Protein 8BF8 (pdb70)

Structure (mmCIF, N/CA/C/O backbone):
data_8BF8
#
_entry.id   8BF8
#
_cell.length_a   1.00
_cell.length_b   1.00
_cell.length_c   1.00
_cell.angle_alpha   90.00
_cell.angle_beta   90.00
_cell.angle_gamma   90.00
#
_symmetry.space_group_name_H-M   'P 1'
#
loop_
_entity.id
_entity.type
_entity.pdbx_description
1 polymer 'RNA-guided DNA endonuclease TnpB'
2 polymer 'Deinococcus radiodurans R1 chromosome 1'
#
loop_
_atom_site.group_PDB
_atom_site.id
_atom_site.type_symbol
_atom_site.label_atom_id
_atom_site.label_alt_id
_atom_site.label_comp_id
_atom_site.label_asym_id
_atom_site.label_entity_id
_atom_site.label_seq_id
_atom_site.pdbx_PDB_ins_code
_atom_site.Cartn_x
_atom_site.Cartn_y
_atom_site.Cartn_z
_atom_site.occupancy
_atom_site.B_iso_or_equiv
_atom_site.auth_seq_id
_atom_site.auth_comp_id
_atom_site.auth_asym_id
_atom_site.auth_atom_id
_atom_site.pdbx_PDB_model_num
ATOM 1 N N . MET A 1 1 ? 125.89600 140.69500 93.42700 1.000 84.04666 1 MET A N 1
ATOM 2 C CA . MET A 1 1 ? 126.23900 140.65400 94.84400 1.000 87.62321 1 MET A CA 1
ATOM 3 C C . MET A 1 1 ? 124.99600 140.45600 95.70200 1.000 88.17667 1 MET A C 1
ATOM 4 O O . MET A 1 1 ? 125.03600 139.75900 96.71300 1.000 87.68757 1 MET A O 1
ATOM 6 N N . ILE A 1 2 ? 123.89200 141.07200 95.29000 1.000 87.55148 2 ILE A N 1
ATOM 7 C CA . ILE A 1 2 ? 122.62800 140.95800 96.01200 1.000 86.25829 2 ILE A CA 1
ATOM 8 C C . ILE A 1 2 ? 122.00400 139.61200 95.66200 1.000 85.93973 2 ILE A C 1
ATOM 9 O O . ILE A 1 2 ? 121.60800 139.37900 94.51800 1.000 87.03317 2 ILE A O 1
ATOM 11 N N . ARG A 1 3 ? 121.91200 138.72400 96.64800 1.000 77.40863 3 ARG A N 1
ATOM 12 C CA . ARG A 1 3 ? 121.39400 137.38100 96.45000 1.000 78.26178 3 ARG A CA 1
ATOM 13 C C . ARG A 1 3 ? 120.15600 137.16800 97.31000 1.000 74.85214 3 ARG A C 1
ATOM 14 O O . ARG A 1 3 ? 120.05100 137.69900 98.41900 1.000 76.49589 3 ARG A O 1
ATOM 22 N N . ASN A 1 4 ? 119.21800 136.38400 96.78600 1.000 74.36200 4 ASN A N 1
ATOM 23 C CA . ASN A 1 4 ? 118.00600 136.02400 97.51200 1.000 76.75404 4 ASN A CA 1
ATOM 24 C C . ASN A 1 4 ? 118.29200 134.76400 98.31900 1.000 75.07939 4 ASN A C 1
ATOM 25 O O . ASN A 1 4 ? 118.50200 133.68900 97.74900 1.000 77.49000 4 ASN A O 1
ATOM 30 N N . LYS A 1 5 ? 118.30400 134.89400 99.64100 1.000 43.67972 5 LYS A N 1
ATOM 31 C CA . LYS A 1 5 ? 118.60700 133.78900 100.53400 1.000 39.90076 5 LYS A CA 1
ATOM 32 C C . LYS A 1 5 ? 117.43800 133.57000 101.48000 1.000 38.01392 5 LYS A C 1
ATOM 33 O O . LYS A 1 5 ? 116.67800 134.49500 101.77200 1.000 58.00592 5 LYS A O 1
ATOM 35 N N . ALA A 1 6 ? 117.29800 132.34100 101.96100 1.000 20.80899 6 ALA A N 1
ATOM 36 C CA . ALA A 1 6 ? 116.15900 131.94800 102.78500 1.000 34.95954 6 ALA A CA 1
ATOM 37 C C . ALA A 1 6 ? 116.67000 131.52400 104.15600 1.000 23.81742 6 ALA A C 1
ATOM 38 O O . ALA A 1 6 ? 117.00800 130.36000 104.37400 1.000 39.03150 6 ALA A O 1
ATOM 40 N N . PHE A 1 7 ? 116.70600 132.47200 105.08900 1.000 32.45748 7 PHE A N 1
ATOM 41 C CA . PHE A 1 7 ? 117.20800 132.21500 106.43600 1.000 46.41897 7 PHE A CA 1
ATOM 42 C C . PHE A 1 7 ? 116.16100 131.41500 107.20000 1.000 37.65173 7 PHE A C 1
ATOM 43 O O . PHE A 1 7 ? 115.37500 131.94200 107.98900 1.000 44.13474 7 PHE A O 1
ATOM 51 N N . VAL A 1 8 ? 116.15700 130.10700 106.95700 1.000 26.64707 8 VAL A N 1
ATOM 52 C CA . VAL A 1 8 ? 115.22700 129.21300 107.63300 1.000 30.75767 8 VAL A CA 1
ATOM 53 C C . VAL A 1 8 ? 115.52600 129.23200 109.12100 1.000 34.09695 8 VAL A C 1
ATOM 54 O O . VAL A 1 8 ? 116.58100 128.76500 109.56200 1.000 57.96139 8 VAL A O 1
ATOM 58 N N . VAL A 1 9 ? 114.60400 129.77800 109.90300 1.000 34.77623 9 VAL A N 1
ATOM 59 C CA . VAL A 1 9 ? 114.72600 129.84200 111.35200 1.000 43.99012 9 VAL A CA 1
ATOM 60 C C . VAL A 1 9 ? 113.62400 128.98600 111.95100 1.000 42.54516 9 VAL A C 1
ATOM 61 O O . VAL A 1 9 ? 112.46500 129.07100 111.53100 1.000 48.29052 9 VAL A O 1
ATOM 65 N N . ARG A 1 10 ? 113.98600 128.13900 112.90500 1.000 48.56785 10 ARG A N 1
ATOM 66 C CA . ARG A 1 10 ? 112.99200 127.32500 113.58300 1.000 49.48836 10 ARG A CA 1
ATOM 67 C C . ARG A 1 10 ? 112.08000 128.22500 114.40400 1.000 46.24358 10 ARG A C 1
ATOM 68 O O . ARG A 1 10 ? 112.54800 128.95500 115.28200 1.000 53.83525 10 ARG A O 1
ATOM 76 N N . LEU A 1 11 ? 110.78400 128.18200 114.11700 1.000 32.55983 11 LEU A N 1
ATOM 77 C CA . LEU A 1 11 ? 109.82100 128.97100 114.86800 1.000 28.46114 11 LEU A CA 1
ATOM 78 C C . LEU A 1 11 ? 109.39300 128.23700 116.12800 1.000 44.88178 11 LEU A C 1
ATOM 79 O O . LEU A 1 11 ? 109.26400 127.01000 116.14000 1.000 52.98225 11 LEU A O 1
ATOM 84 N N . TYR A 1 12 ? 109.15900 129.00000 117.19000 1.000 49.10602 12 TYR A N 1
ATOM 85 C CA . TYR A 1 12 ? 108.61700 128.47500 118.44100 1.000 47.84844 12 TYR A CA 1
ATOM 86 C C . TYR A 1 12 ? 107.40600 129.30800 118.83500 1.000 56.35906 12 TYR A C 1
ATOM 87 O O . TYR A 1 12 ? 107.46200 130.11100 119.77400 1.000 61.95258 12 TYR A O 1
ATOM 9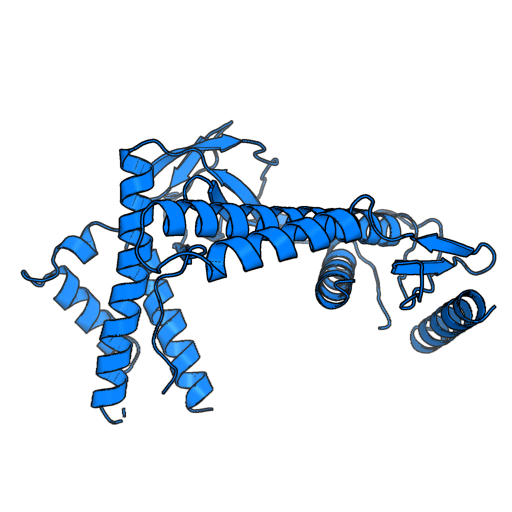6 N N . PRO A 1 13 ? 106.29100 129.14600 118.12800 1.000 61.77192 13 PRO A N 1
ATOM 97 C CA . PRO A 1 13 ? 105.08800 129.90700 118.46200 1.000 63.13529 13 PRO A CA 1
ATOM 98 C C . PRO A 1 13 ? 104.36600 129.32400 119.66400 1.000 65.58233 13 PRO A C 1
ATOM 99 O O . PRO A 1 13 ? 104.50800 128.14700 120.00000 1.000 66.02372 13 PRO A O 1
ATOM 103 N N . ASN A 1 14 ? 103.57700 130.17400 120.31400 1.000 63.89264 14 ASN A N 1
ATOM 104 C CA . ASN A 1 14 ? 102.74800 129.73100 121.42200 1.000 67.54629 14 ASN A CA 1
ATOM 105 C C . ASN A 1 14 ? 101.48000 129.06600 120.88800 1.000 68.72171 14 ASN A C 1
ATOM 106 O O . ASN A 1 14 ? 101.33900 128.80700 119.69100 1.000 60.99777 14 ASN A O 1
ATOM 111 N N . ALA A 1 15 ? 100.54200 128.78100 121.79300 1.000 76.35034 15 ALA A N 1
ATOM 112 C CA . ALA A 1 15 ? 99.33400 128.06000 121.40400 1.000 75.89378 15 ALA A CA 1
ATOM 113 C C . ALA A 1 15 ? 98.51500 128.84300 120.38600 1.000 78.15385 15 ALA A C 1
ATOM 114 O O . ALA A 1 15 ? 98.06200 128.28500 119.38000 1.000 78.30014 15 ALA A O 1
ATOM 116 N N . ALA A 1 16 ? 98.32000 130.14100 120.62400 1.000 73.71408 16 ALA A N 1
ATOM 117 C CA . ALA A 1 16 ? 97.56000 130.95800 119.68500 1.000 73.97439 16 ALA A CA 1
ATOM 118 C C . ALA A 1 16 ? 98.31300 131.15500 118.37600 1.000 76.04997 16 ALA A C 1
ATOM 119 O O . ALA A 1 16 ? 97.72000 131.06200 117.29400 1.000 74.60809 16 ALA A O 1
ATOM 121 N N . GLN A 1 17 ? 99.61600 131.42300 118.45300 1.000 69.68653 17 GLN A N 1
ATOM 122 C CA . GLN A 1 17 ? 100.41500 131.67900 117.26300 1.000 60.84730 17 GLN A CA 1
ATOM 123 C C . GLN A 1 17 ? 100.65000 130.43600 116.42100 1.000 62.71838 17 GLN A C 1
ATOM 124 O O . GLN A 1 17 ? 101.07300 130.57100 115.27000 1.000 69.95433 17 GLN A O 1
ATOM 130 N N . THR A 1 18 ? 100.41300 129.23800 116.95700 1.000 62.71256 18 THR A N 1
ATOM 131 C CA . THR A 1 18 ? 100.45200 128.03100 116.14200 1.000 67.34538 18 THR A CA 1
ATOM 132 C C . THR A 1 18 ? 99.06900 127.57700 115.70400 1.000 66.50821 18 THR A C 1
ATOM 133 O O . THR A 1 18 ? 98.93900 126.99000 114.62300 1.000 67.79577 18 THR A O 1
ATOM 137 N N . GLU A 1 19 ? 98.03300 127.86300 116.49600 1.000 67.71876 19 GLU A N 1
ATOM 138 C CA . GLU A 1 19 ? 96.67100 127.69500 116.01000 1.000 66.06949 19 GLU A CA 1
ATOM 139 C C . GLU A 1 19 ? 96.44000 128.54800 114.77500 1.000 65.28265 19 GLU A C 1
ATOM 140 O O . GLU A 1 19 ? 95.80400 128.10500 113.81500 1.000 70.81726 19 GLU A O 1
ATOM 146 N N . LEU A 1 20 ? 96.96400 129.77400 114.77600 1.000 58.26271 20 LEU A N 1
ATOM 147 C CA . LEU A 1 20 ? 96.80300 130.63700 113.61400 1.000 62.40260 20 LEU A CA 1
ATOM 148 C C . LEU A 1 20 ? 97.59100 130.12900 112.41400 1.000 59.47685 20 LEU A C 1
ATOM 149 O O . LEU A 1 20 ? 97.13000 130.26000 111.27800 1.000 67.03602 20 LEU A O 1
ATOM 154 N N . ILE A 1 21 ? 98.77100 129.54800 112.63500 1.000 51.43328 21 ILE A N 1
ATOM 155 C CA . ILE A 1 21 ? 99.52300 128.96100 111.52800 1.000 53.76235 21 ILE A CA 1
ATOM 156 C C . ILE A 1 21 ? 98.76400 127.78100 110.93400 1.000 58.70585 21 ILE A C 1
ATOM 157 O O . ILE A 1 21 ? 98.70200 127.61700 109.71000 1.000 65.19321 21 ILE A O 1
ATOM 162 N N . ASN A 1 22 ? 98.18400 126.93500 111.78800 1.000 61.47151 22 ASN A N 1
ATOM 163 C CA . ASN A 1 22 ? 97.36700 125.83500 111.28600 1.000 58.61927 22 ASN A CA 1
ATOM 164 C C . ASN A 1 22 ? 96.16100 126.35300 110.51300 1.000 61.83151 22 ASN A C 1
ATOM 165 O O . ASN A 1 22 ? 95.83700 125.83900 109.43500 1.000 69.54859 22 ASN A O 1
ATOM 170 N N . ARG A 1 23 ? 95.48600 127.37500 111.04500 1.000 62.30432 23 ARG A N 1
ATOM 171 C CA . ARG A 1 23 ? 94.29700 127.90500 110.39400 1.000 60.74880 23 ARG A CA 1
ATOM 172 C C . ARG A 1 23 ? 94.62600 128.66400 109.12100 1.000 59.18786 23 ARG A C 1
ATOM 173 O O . ARG A 1 23 ? 93.74400 128.83700 108.27700 1.000 72.24313 23 ARG A O 1
ATOM 181 N N . THR A 1 24 ? 95.86200 129.12700 108.96800 1.000 50.50767 24 THR A N 1
ATOM 182 C CA . THR A 1 24 ? 96.29200 129.75000 107.72500 1.000 49.06126 24 THR A CA 1
ATOM 183 C C . THR A 1 24 ? 96.73300 128.73800 106.68400 1.000 50.50671 24 THR A C 1
ATOM 184 O O . THR A 1 24 ? 96.46000 128.93200 105.50000 1.000 60.86838 24 THR A O 1
ATOM 188 N N . LEU A 1 25 ? 97.39700 127.65600 107.09400 1.000 56.57209 25 LEU A N 1
ATOM 189 C CA . LEU A 1 25 ? 97.69700 126.58100 106.15300 1.000 55.18834 25 LEU A CA 1
ATOM 190 C C . LEU A 1 25 ? 96.41500 125.94300 105.63300 1.000 57.42656 25 LEU A C 1
ATOM 191 O O . LEU A 1 25 ? 96.25200 125.74300 104.42000 1.000 62.86440 25 LEU A O 1
ATOM 196 N N . GLY A 1 26 ? 95.48200 125.63900 106.53600 1.000 66.84275 26 GLY A N 1
ATOM 197 C CA . GLY A 1 26 ? 94.19700 125.11800 106.10900 1.000 64.28051 26 GLY A CA 1
ATOM 198 C C . GLY A 1 26 ? 93.44400 126.08400 105.21600 1.000 60.45215 26 GLY A C 1
ATOM 199 O O . GLY A 1 26 ? 92.78900 125.66900 104.26200 1.000 68.12904 26 GLY A O 1
ATOM 200 N N . SER A 1 27 ? 93.53300 127.38500 105.50600 1.000 60.82647 27 SER A N 1
ATOM 201 C CA . SER A 1 27 ? 92.84000 128.37200 104.68500 1.000 61.74383 27 SER A CA 1
ATOM 202 C C . SER A 1 27 ? 93.46500 128.50300 103.30400 1.000 64.91848 27 SER A C 1
ATOM 203 O O . SER A 1 27 ? 92.74500 128.65100 102.31100 1.000 76.51655 27 SER A O 1
ATOM 206 N N . ALA A 1 28 ? 94.79500 128.46800 103.21900 1.000 63.16880 28 ALA A N 1
ATOM 207 C CA . ALA A 1 28 ? 95.45500 128.52000 101.92200 1.000 60.33437 28 ALA A CA 1
ATOM 208 C C . ALA A 1 28 ? 95.14700 127.28300 101.09500 1.000 67.87801 28 ALA A C 1
ATOM 209 O O . ALA A 1 28 ? 95.06400 127.36800 99.86600 1.000 74.49410 28 ALA A O 1
ATOM 211 N N . ARG A 1 29 ? 94.98500 126.12800 101.74500 1.000 71.54641 29 ARG A N 1
ATOM 212 C CA . ARG A 1 29 ? 94.57600 124.92800 101.02100 1.000 67.46144 29 ARG A CA 1
ATOM 213 C C . ARG A 1 29 ? 93.10500 124.98800 100.61700 1.000 64.86566 29 ARG A C 1
ATOM 214 O O . ARG A 1 29 ? 92.73500 124.51100 99.53900 1.000 71.50596 29 ARG A O 1
ATOM 222 N N . PHE A 1 30 ? 92.25700 125.56300 101.47100 1.000 65.02603 30 PHE A N 1
ATOM 223 C CA . PHE A 1 30 ? 90.82900 125.64200 101.18100 1.000 62.53534 30 PHE A CA 1
ATOM 224 C C . PHE A 1 30 ? 90.55200 126.58000 100.01600 1.000 63.66509 30 PHE A C 1
ATOM 225 O O . PHE A 1 30 ? 89.76700 126.25500 99.12000 1.000 77.94438 30 PHE A O 1
ATOM 233 N N . VAL A 1 31 ? 91.16300 127.76600 100.02500 1.000 65.81509 31 VAL A N 1
ATOM 234 C CA . VAL A 1 31 ? 90.98000 128.69500 98.91500 1.000 70.16262 31 VAL A CA 1
ATOM 235 C C . VAL A 1 31 ? 91.66800 128.21500 97.65100 1.000 76.60784 31 VAL A C 1
ATOM 236 O O . VAL A 1 31 ? 91.49200 128.82100 96.59000 1.000 79.54711 31 VAL A O 1
ATOM 240 N N . TYR A 1 32 ? 92.45800 127.14800 97.74400 1.000 79.28731 32 TYR A N 1
ATOM 241 C CA . TYR A 1 32 ? 93.02700 126.48500 96.58000 1.000 79.15146 32 TYR A CA 1
ATOM 242 C C . TYR A 1 32 ? 92.05900 125.45500 96.01400 1.000 82.34528 32 TYR A C 1
ATOM 243 O O . TYR A 1 32 ? 91.77000 125.46300 94.81500 1.000 81.84832 32 TYR A O 1
ATOM 252 N N . ASN A 1 33 ? 91.54500 124.57400 96.87600 1.000 84.17917 33 ASN A N 1
ATOM 253 C CA . ASN A 1 33 ? 90.59200 123.55900 96.43500 1.000 76.37917 33 ASN A CA 1
ATOM 254 C C . ASN A 1 33 ? 89.31300 124.19200 95.89900 1.000 79.19274 33 ASN A C 1
ATOM 255 O O . ASN A 1 33 ? 88.78300 123.76100 94.86800 1.000 86.55138 33 ASN A O 1
ATOM 260 N N . HIS A 1 34 ? 88.80000 125.21400 96.59000 1.000 83.89410 34 HIS A N 1
ATOM 261 C CA . HIS A 1 34 ? 87.55200 125.84700 96.17800 1.000 82.96484 34 HIS A CA 1
ATOM 262 C C . HIS A 1 34 ? 87.67000 126.45100 94.78600 1.000 87.36821 34 HIS A C 1
ATOM 263 O O . HIS A 1 34 ? 86.82100 126.20900 93.91800 1.000 96.18250 34 HIS A O 1
ATOM 270 N N . PHE A 1 35 ? 88.72500 127.21700 94.54100 1.000 87.89885 35 PHE A N 1
ATOM 271 C CA . PHE A 1 35 ? 88.88900 127.83500 93.23600 1.000 92.13299 35 PHE A CA 1
ATOM 272 C C . PHE A 1 35 ? 89.36800 126.86400 92.16800 1.000 93.66663 35 PHE A C 1
ATOM 273 O O . PHE A 1 35 ? 89.10700 127.10100 90.98700 1.000 92.76422 35 PHE A O 1
ATOM 281 N N . LEU A 1 36 ? 90.02500 125.76200 92.53900 1.000 97.53672 36 LEU A N 1
ATOM 282 C CA . LEU A 1 36 ? 90.27000 124.71200 91.55800 1.000 97.23769 36 LEU A CA 1
ATOM 283 C C . LEU A 1 36 ? 88.96700 124.07200 91.10800 1.000 98.66647 36 LEU A C 1
ATOM 284 O O . LEU A 1 36 ? 88.78500 123.80900 89.91300 1.000 103.02776 36 LEU A O 1
ATOM 289 N N . ALA A 1 37 ? 88.04700 123.82800 92.04400 1.000 98.52036 37 ALA A N 1
ATOM 290 C CA . ALA A 1 37 ? 86.72700 123.33200 91.67000 1.000 99.02096 37 ALA A CA 1
ATOM 291 C C . ALA A 1 37 ? 85.99400 124.33900 90.79500 1.000 99.60827 37 ALA A C 1
ATOM 292 O O . ALA A 1 37 ? 85.33600 123.96300 89.81900 1.000 99.96923 37 ALA A O 1
ATOM 294 N N . ARG A 1 38 ? 86.09800 125.62700 91.13200 1.000 103.46541 38 ARG A N 1
ATOM 295 C CA . ARG A 1 38 ? 85.47600 126.66100 90.30700 1.000 104.39037 38 ARG A CA 1
ATOM 296 C C . ARG A 1 38 ? 86.05100 126.67300 88.89500 1.000 106.64305 38 ARG A C 1
ATOM 297 O O . ARG A 1 38 ? 85.30100 126.76600 87.91600 1.000 109.05210 38 ARG A O 1
ATOM 305 N N . ARG A 1 39 ? 87.37700 126.58400 88.76800 1.000 112.69357 39 ARG A N 1
ATOM 306 C CA . ARG A 1 39 ? 88.00200 126.57600 87.44900 1.000 112.67809 39 ARG A CA 1
ATOM 307 C C . ARG A 1 39 ? 87.60800 125.33800 86.65300 1.000 112.76130 39 ARG A C 1
ATOM 308 O O . ARG A 1 39 ? 87.37400 125.42200 85.44200 1.000 114.51650 39 ARG A O 1
ATOM 316 N N . ILE A 1 40 ? 87.54000 124.18000 87.31200 1.000 111.05179 40 ILE A N 1
ATOM 317 C CA . ILE A 1 40 ? 87.14400 122.95700 86.62100 1.000 111.05605 40 ILE A CA 1
ATOM 318 C C . ILE A 1 40 ? 85.70300 123.05800 86.13800 1.000 113.86438 40 ILE A C 1
ATOM 319 O O . ILE A 1 40 ? 85.38800 122.68400 85.00200 1.000 113.54291 40 ILE A O 1
ATOM 321 N N . ALA A 1 41 ? 84.80500 123.56500 86.98700 1.000 117.34693 41 ALA A N 1
ATOM 322 C CA . ALA A 1 41 ? 83.41000 123.72000 86.59300 1.000 117.35766 41 ALA A CA 1
ATOM 323 C C . ALA A 1 41 ? 83.21900 124.81000 85.54800 1.000 118.37393 41 ALA A C 1
ATOM 324 O O . ALA A 1 41 ? 82.21800 124.78600 84.82400 1.000 118.98253 41 ALA A O 1
ATOM 326 N N . ALA A 1 42 ? 84.14600 125.76700 85.45800 1.000 122.34084 42 ALA A N 1
ATOM 327 C CA . ALA A 1 42 ? 84.02400 126.82500 84.46100 1.000 121.39396 42 ALA A CA 1
ATOM 328 C C . ALA A 1 42 ? 84.13100 126.27100 83.04500 1.000 124.20882 42 ALA A C 1
ATOM 329 O O . ALA A 1 42 ? 83.40600 126.70700 82.14300 1.000 124.46853 42 ALA A O 1
ATOM 331 N N . TYR A 1 43 ? 85.02800 125.31400 82.83000 1.000 124.56477 43 TYR A N 1
ATOM 332 C CA . TYR A 1 43 ? 85.21600 124.72900 81.50700 1.000 124.27878 43 TYR A CA 1
ATOM 333 C C . TYR A 1 43 ? 84.48500 123.39700 81.38400 1.000 122.59975 43 TYR A C 1
ATOM 334 O O . TYR A 1 43 ? 84.90700 122.51400 80.63800 1.000 123.10168 43 TYR A O 1
ATOM 336 N N . LEU A 1 50 ? 88.50400 130.54900 85.38400 1.000 122.08831 50 LEU A N 1
ATOM 337 C CA . LEU A 1 50 ? 88.44100 131.95300 85.77300 1.000 123.89141 50 LEU A CA 1
ATOM 338 C C . LEU A 1 50 ? 89.79700 132.62800 85.60300 1.000 124.03532 50 LEU A C 1
ATOM 339 O O . LEU A 1 50 ? 90.80800 131.96300 85.37800 1.000 123.35312 50 LEU A O 1
ATOM 341 N N . THR A 1 51 ? 89.81100 133.95200 85.70900 1.000 123.83243 51 THR A N 1
ATOM 342 C CA . THR A 1 51 ? 91.02300 134.74600 85.59000 1.000 123.74804 51 THR A CA 1
ATOM 343 C C . THR A 1 51 ? 91.44500 135.26200 86.96100 1.000 123.79176 51 THR A C 1
ATOM 344 O O . THR A 1 51 ? 90.77400 135.03500 87.97100 1.000 123.35191 51 THR A O 1
ATOM 348 N N . TYR A 1 52 ? 92.58000 135.96800 86.98100 1.000 122.23379 52 TYR A N 1
ATOM 349 C CA . TYR A 1 52 ? 93.11800 136.47500 88.24000 1.000 121.08375 52 TYR A CA 1
ATOM 350 C C . TYR A 1 52 ? 92.15500 137.45100 88.90500 1.000 121.18539 52 TYR A C 1
ATOM 351 O O . TYR A 1 52 ? 91.93000 137.38400 90.12100 1.000 119.68561 52 TYR A O 1
ATOM 353 N N . GLY A 1 53 ? 91.57600 138.36500 88.12700 1.000 123.00726 53 GLY A N 1
ATOM 354 C CA . GLY A 1 53 ? 90.60600 139.28700 88.69300 1.000 124.29995 53 GLY A CA 1
ATOM 355 C C . GLY A 1 53 ? 89.37500 138.57800 89.22300 1.000 123.34594 53 GLY A C 1
ATOM 356 O O . GLY A 1 53 ? 88.88000 138.89800 90.30800 1.000 122.63863 53 GLY A O 1
ATOM 357 N N . GLN A 1 54 ? 88.86900 137.60000 88.46800 1.000 121.65669 54 GLN A N 1
ATOM 358 C CA . GLN A 1 54 ? 87.67800 136.87100 88.89300 1.000 122.26766 54 GLN A CA 1
ATOM 359 C C . GLN A 1 54 ? 87.93200 136.10300 90.18400 1.000 122.54593 54 GLN A C 1
ATOM 360 O O . GLN A 1 54 ? 87.11400 136.13600 91.11100 1.000 120.60696 54 GLN A O 1
ATOM 366 N N . THR A 1 55 ? 89.07000 135.40600 90.26800 1.000 116.18124 55 THR A N 1
ATOM 367 C CA . THR A 1 55 ? 89.35600 134.63300 91.47100 1.000 114.32109 55 THR A CA 1
ATOM 368 C C . THR A 1 55 ? 89.62600 135.54600 92.66200 1.000 114.21650 55 THR A C 1
ATOM 369 O O . THR A 1 55 ? 89.22400 135.23400 93.78700 1.000 113.11959 55 THR A O 1
ATOM 373 N N . SER A 1 56 ? 90.27800 136.69000 92.43400 1.000 117.13611 56 SER A N 1
ATOM 374 C CA . SER A 1 56 ? 90.49400 137.64100 93.52100 1.000 118.99614 56 SER A CA 1
ATOM 375 C C . SER A 1 56 ? 89.17000 138.18600 94.04400 1.000 119.34720 56 SER A C 1
ATOM 376 O O . SER A 1 56 ? 88.95200 138.26900 95.26000 1.000 119.88967 56 SER A O 1
ATOM 379 N N . SER A 1 57 ? 88.26600 138.55800 93.13300 1.000 116.65301 57 SER A N 1
ATOM 380 C CA . SER A 1 57 ? 86.96900 139.08300 93.54700 1.000 115.64708 57 SER A CA 1
ATOM 381 C C . SER A 1 57 ? 86.15000 138.02700 94.27700 1.000 117.02206 57 SER A C 1
ATOM 382 O O . SER A 1 57 ? 85.49400 138.32500 95.28300 1.000 116.20608 57 SER A O 1
ATOM 385 N N . GLU A 1 58 ? 86.17400 136.78500 93.78800 1.000 113.88469 58 GLU A N 1
ATOM 386 C CA . GLU A 1 58 ? 85.42400 135.72600 94.45300 1.000 112.54749 58 GLU A CA 1
ATOM 387 C C . GLU A 1 58 ? 86.01700 135.40400 95.82000 1.000 112.92306 58 GLU A C 1
ATOM 388 O O . GLU A 1 58 ? 85.28000 135.08800 96.75900 1.000 111.98303 58 GLU A O 1
ATOM 390 N N . LEU A 1 59 ? 87.34400 135.48100 95.95600 1.000 106.90877 59 LEU A N 1
ATOM 391 C CA . LEU A 1 59 ? 87.96100 135.30700 97.26700 1.000 107.19964 59 LEU A CA 1
ATOM 392 C C . LEU A 1 59 ? 87.54900 136.42200 98.21800 1.000 107.24000 59 LEU A C 1
ATOM 393 O O . LEU A 1 59 ? 87.29700 136.17800 99.40300 1.000 107.21218 59 LEU A O 1
ATOM 398 N N . THR A 1 60 ? 87.48500 137.65800 97.71700 1.000 112.69560 60 THR A N 1
ATOM 399 C CA . THR A 1 60 ? 87.01600 138.76300 98.54800 1.000 114.53902 60 THR A CA 1
ATOM 400 C C . THR A 1 60 ? 85.57800 138.53500 98.99700 1.000 114.02667 60 THR A C 1
ATOM 401 O O . THR A 1 60 ? 85.23200 138.77900 100.16100 1.000 112.92471 60 THR A O 1
ATOM 405 N N . LEU A 1 61 ? 84.72600 138.06000 98.08600 1.000 117.62964 61 LEU A N 1
ATOM 406 C CA . LEU A 1 61 ? 83.34600 137.75300 98.45100 1.000 120.02862 61 LEU A CA 1
ATOM 407 C C . LEU A 1 61 ? 83.27100 136.62700 99.47600 1.000 119.64774 61 LEU A C 1
ATOM 408 O O . LEU A 1 61 ? 82.44700 136.68300 100.39600 1.000 119.18870 61 LEU A O 1
ATOM 413 N N . LEU A 1 62 ? 84.11400 135.60100 99.33300 1.000 113.71103 62 LEU A N 1
ATOM 414 C CA . LEU A 1 62 ? 84.17000 134.53100 100.32500 1.000 112.88092 62 LEU A CA 1
ATOM 415 C C . LEU A 1 62 ? 84.58600 135.06800 101.68800 1.000 113.15599 62 LEU A C 1
ATOM 416 O O . LEU A 1 62 ? 84.04300 134.65600 102.71900 1.000 112.05714 62 LEU A O 1
ATOM 421 N N . LYS A 1 63 ? 85.56100 135.98000 101.71000 1.00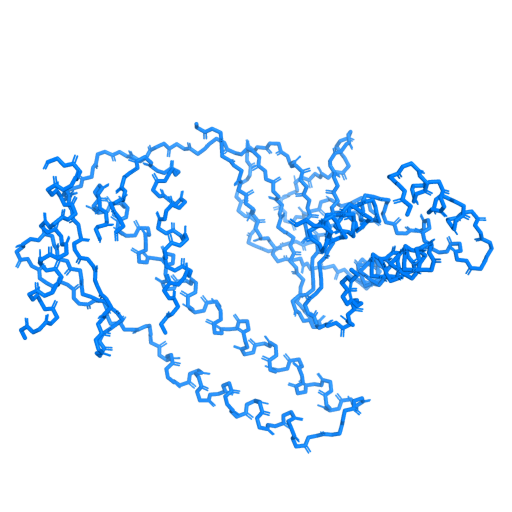0 114.83976 63 LYS A N 1
ATOM 422 C CA . LYS A 1 63 ? 85.94100 136.62700 102.96100 1.000 115.21503 63 LYS A CA 1
ATOM 423 C C . LYS A 1 63 ? 84.76500 137.38700 103.55600 1.000 115.30506 63 LYS A C 1
ATOM 424 O O . LYS A 1 63 ? 84.55100 137.36500 104.77300 1.000 114.79790 63 LYS A O 1
ATOM 430 N N . GLN A 1 64 ? 83.98900 138.06700 102.71000 1.000 121.90583 64 GLN A N 1
ATOM 431 C CA . GLN A 1 64 ? 82.77700 138.73500 103.16600 1.000 122.84326 64 GLN A CA 1
ATOM 432 C C . GLN A 1 64 ? 81.59200 137.78800 103.30600 1.000 122.94160 64 GLN A C 1
ATOM 433 O O . GLN A 1 64 ? 80.57100 138.18500 103.87700 1.000 122.16099 64 GLN A O 1
ATOM 439 N N . ALA A 1 65 ? 81.69700 136.56000 102.80300 1.000 121.27648 65 ALA A N 1
ATOM 440 C CA . ALA A 1 65 ? 80.60100 135.60700 102.91500 1.000 121.22659 65 ALA A CA 1
ATOM 441 C C . ALA A 1 65 ? 80.41800 135.16200 104.36000 1.000 121.52911 65 ALA A C 1
ATOM 442 O O . ALA A 1 65 ? 81.38600 135.00600 105.10800 1.000 121.11606 65 ALA A O 1
ATOM 444 N N . GLU A 1 66 ? 79.15800 134.95800 104.75100 1.000 119.34668 66 GLU A N 1
ATOM 445 C CA . GLU A 1 66 ? 78.86800 134.53000 106.11500 1.000 119.06646 66 GLU A CA 1
ATOM 446 C C . GLU A 1 66 ? 79.34300 133.10400 106.36500 1.000 118.89406 66 GLU A C 1
ATOM 447 O O . GLU A 1 66 ? 79.80600 132.78200 107.46500 1.000 118.03314 66 GLU A O 1
ATOM 449 N N . GLU A 1 67 ? 79.22700 132.23300 105.35900 1.000 115.95153 67 GLU A N 1
ATOM 450 C CA . GLU A 1 67 ? 79.62400 130.84000 105.53500 1.000 115.98280 67 GLU A CA 1
ATOM 451 C C . GLU A 1 67 ? 81.12800 130.70800 105.74600 1.000 115.83228 67 GLU A C 1
ATOM 452 O O . GLU A 1 67 ? 81.57500 129.92200 106.58900 1.000 113.88650 67 GLU A O 1
ATOM 454 N N . THR A 1 68 ? 81.92300 131.46900 104.99600 1.000 116.67368 68 THR A N 1
ATOM 455 C CA . THR A 1 68 ? 83.37400 131.36000 105.07800 1.000 116.38875 68 THR A CA 1
ATOM 456 C C . THR A 1 68 ? 83.99600 132.67600 105.52600 1.000 115.70362 68 THR A C 1
ATOM 457 O O . THR A 1 68 ? 84.97900 133.13600 104.93800 1.000 116.71450 68 THR A O 1
ATOM 461 N N . SER A 1 69 ? 83.42500 133.29200 106.56300 1.000 108.60624 69 SER A N 1
ATOM 462 C CA . SER A 1 69 ? 83.95400 134.55300 107.06600 1.000 108.16092 69 SER A CA 1
ATOM 463 C C . SER A 1 69 ? 85.32600 134.39800 107.70600 1.000 108.62871 69 SER A C 1
ATOM 464 O O . SER A 1 69 ? 86.05200 135.39000 107.82700 1.000 109.44623 69 SER A O 1
ATOM 467 N N . TRP A 1 70 ? 85.69900 133.18500 108.11800 1.000 99.45519 70 TRP A N 1
ATOM 468 C CA . TRP A 1 70 ? 86.97700 132.98200 108.79000 1.000 98.30904 70 TRP A CA 1
ATOM 469 C C . TRP A 1 70 ? 88.16900 133.09500 107.85100 1.000 97.08582 70 TRP A C 1
ATOM 470 O O . TRP A 1 70 ? 89.30700 133.10300 108.32900 1.000 97.97024 70 TRP A O 1
ATOM 481 N N . LEU A 1 71 ? 87.94400 133.17700 106.53800 1.000 93.78983 71 LEU A N 1
ATOM 482 C CA . LEU A 1 71 ? 89.05800 133.37700 105.61800 1.000 94.51780 71 LEU A CA 1
ATOM 483 C C . LEU A 1 71 ? 89.72000 134.73300 105.82300 1.000 97.75104 71 LEU A C 1
ATOM 484 O O . LEU A 1 71 ? 90.92800 134.87000 105.60200 1.000 98.03825 71 LEU A O 1
ATOM 489 N N . SER A 1 72 ? 88.95100 135.74300 106.23700 1.000 99.40698 72 SER A N 1
ATOM 490 C CA . SER A 1 72 ? 89.52200 137.06200 106.48100 1.000 97.66796 72 SER A CA 1
ATOM 491 C C . SER A 1 72 ? 90.34600 137.10900 107.76000 1.000 95.31823 72 SER A C 1
ATOM 492 O O . SER A 1 72 ? 91.11200 138.05800 107.95400 1.000 94.31238 72 SER A O 1
ATOM 495 N N . GLU A 1 73 ? 90.20400 136.11200 108.63600 1.000 87.45235 73 GLU A N 1
ATOM 496 C CA . GLU A 1 73 ? 90.97400 136.09900 109.87400 1.000 84.51540 73 GLU A CA 1
ATOM 497 C C . GLU A 1 73 ? 92.44600 135.80700 109.60800 1.000 85.17129 73 GLU A C 1
ATOM 498 O O . GLU A 1 73 ? 93.32700 136.40000 110.24100 1.000 87.28765 73 GLU A O 1
ATOM 504 N N . VAL A 1 74 ? 92.73600 134.89800 108.67900 1.000 77.53022 74 VAL A N 1
ATOM 505 C CA . VAL A 1 74 ? 94.11300 134.53900 108.36200 1.000 75.79417 74 VAL A CA 1
ATOM 506 C C . VAL A 1 74 ? 94.72600 135.63600 107.50300 1.000 79.46686 74 VAL A C 1
ATOM 507 O O . VAL A 1 74 ? 94.01800 136.51700 107.00500 1.000 78.54638 74 VAL A O 1
ATOM 511 N N . ASP A 1 75 ? 96.04400 135.59300 107.33300 1.000 84.85280 75 ASP A N 1
ATOM 512 C CA . ASP A 1 75 ? 96.73100 136.62200 106.56600 1.000 83.10641 75 ASP A CA 1
ATOM 513 C C . ASP A 1 75 ? 96.29300 136.59200 105.10600 1.000 81.47246 75 ASP A C 1
ATOM 514 O O . ASP A 1 75 ? 96.10500 135.52600 104.51600 1.000 83.99861 75 ASP A O 1
ATOM 519 N N . LYS A 1 76 ? 96.13300 137.78200 104.52400 1.000 89.94606 76 LYS A N 1
ATOM 520 C CA . LYS A 1 76 ? 95.64500 137.89600 103.15400 1.000 91.37670 76 LYS A CA 1
ATOM 521 C C . LYS A 1 76 ? 96.68300 137.46300 102.12700 1.000 89.53998 76 LYS A C 1
ATOM 522 O O . LYS A 1 76 ? 96.31700 136.92300 101.07600 1.000 92.86268 76 LYS A O 1
ATOM 528 N N . PHE A 1 77 ? 97.96800 137.69600 102.39900 1.000 77.00413 77 PHE A N 1
ATOM 529 C CA . PHE A 1 77 ? 99.00300 137.33900 101.43700 1.000 78.87912 77 PHE A CA 1
ATOM 530 C C . PHE A 1 77 ? 99.11200 135.83400 101.25200 1.000 81.24804 77 PHE A C 1
ATOM 531 O O . PHE A 1 77 ? 99.44200 135.37400 100.15500 1.000 86.68549 77 PHE A O 1
ATOM 539 N N . ALA A 1 78 ? 98.83800 135.05600 102.29900 1.000 73.27671 78 ALA A N 1
ATOM 540 C CA . ALA A 1 78 ? 98.84100 133.60500 102.15800 1.000 75.61478 78 ALA A CA 1
ATOM 541 C C . ALA A 1 78 ? 97.79100 133.15700 101.15200 1.000 79.91551 78 ALA A C 1
ATOM 542 O O . ALA A 1 78 ? 98.06500 132.33000 100.27600 1.000 80.89002 78 ALA A O 1
ATOM 544 N N . LEU A 1 79 ? 96.58100 133.71300 101.25000 1.000 75.47478 79 LEU A N 1
ATOM 545 C CA . LEU A 1 79 ? 95.52000 133.35800 100.31500 1.000 67.57783 79 LEU A CA 1
ATOM 546 C C . LEU A 1 79 ? 95.82300 133.87000 98.91300 1.000 71.86201 79 LEU A C 1
ATOM 547 O O . LEU A 1 79 ? 95.55100 133.18100 97.92300 1.000 81.75819 79 LEU A O 1
ATOM 552 N N . GLN A 1 80 ? 96.38900 135.07500 98.80600 1.000 76.55050 80 GLN A N 1
ATOM 553 C CA . GLN A 1 80 ? 96.75800 135.59400 97.49300 1.000 77.48733 80 GLN A CA 1
ATOM 554 C C . GLN A 1 80 ? 97.78900 134.69900 96.81700 1.000 76.67200 80 GLN A C 1
ATOM 555 O O . GLN A 1 80 ? 97.67500 134.39700 95.62400 1.000 83.67113 80 GLN A O 1
ATOM 561 N N . ASN A 1 81 ? 98.79700 134.24900 97.56400 1.000 75.04829 81 ASN A N 1
ATOM 562 C CA . ASN A 1 81 ? 99.81900 133.40200 96.96300 1.000 80.28642 81 ASN A CA 1
ATOM 563 C C . ASN A 1 81 ? 99.30500 131.99000 96.71600 1.000 81.93172 81 ASN A C 1
ATOM 564 O O . ASN A 1 81 ? 99.77000 131.32200 95.78900 1.000 86.27803 81 ASN A O 1
ATOM 569 N N . SER A 1 82 ? 98.34200 131.52200 97.51300 1.000 83.58033 82 SER A N 1
ATOM 570 C CA . SER A 1 82 ? 97.68200 130.26000 97.19200 1.000 84.41137 82 SER A CA 1
ATOM 571 C C . SER A 1 82 ? 96.94300 130.35900 95.86300 1.000 81.88904 82 SER A C 1
ATOM 572 O O . SER A 1 82 ? 97.02800 129.45400 95.02300 1.000 85.67638 82 SER A O 1
ATOM 575 N N . LEU A 1 83 ? 96.22900 131.46500 95.64900 1.000 84.97859 83 LEU A N 1
ATOM 576 C CA . LEU A 1 83 ? 95.56000 131.68400 94.37100 1.000 85.48576 83 LEU A CA 1
ATOM 577 C C . LEU A 1 83 ? 96.56700 131.79200 93.23100 1.000 87.03112 83 LEU A C 1
ATOM 578 O O . LEU A 1 83 ? 96.31700 131.30200 92.12500 1.000 90.24627 83 LEU A O 1
ATOM 583 N N . LYS A 1 84 ? 97.70300 132.44700 93.47800 1.000 87.32654 84 LYS A N 1
ATOM 584 C CA . LYS A 1 84 ? 98.73400 132.55000 92.44700 1.000 90.85288 84 LYS 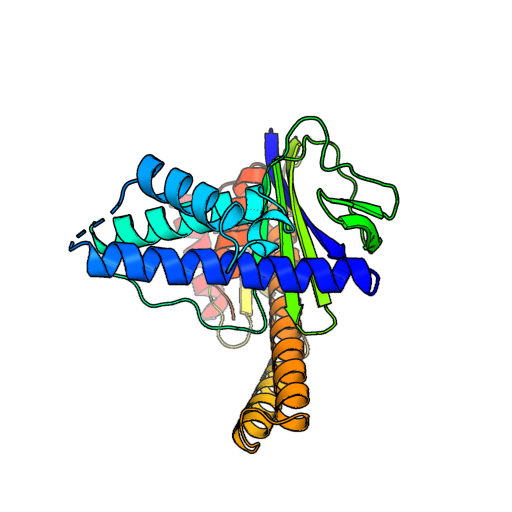A CA 1
ATOM 585 C C . LYS A 1 84 ? 99.30400 131.18100 92.09200 1.000 91.26345 84 LYS A C 1
ATOM 586 O O . LYS A 1 84 ? 99.53700 130.88300 90.91400 1.000 92.04623 84 LYS A O 1
ATOM 592 N N . ASN A 1 85 ? 99.54100 130.33900 93.09900 1.000 89.07135 85 ASN A N 1
ATOM 593 C CA . ASN A 1 85 ? 100.01500 128.98400 92.83800 1.000 89.52232 85 ASN A CA 1
ATOM 594 C C . ASN A 1 85 ? 98.98400 128.18700 92.05300 1.000 92.46630 85 ASN A C 1
ATOM 595 O O . ASN A 1 85 ? 99.33600 127.42300 91.14700 1.000 93.44599 85 ASN A O 1
ATOM 600 N N . LEU A 1 86 ? 97.70200 128.34800 92.39100 1.000 94.72885 86 LEU A N 1
ATOM 601 C CA . LEU A 1 86 ? 96.65300 127.67800 91.63100 1.000 93.88719 86 LEU A CA 1
ATOM 602 C C . LEU A 1 86 ? 96.63500 128.14500 90.18300 1.000 94.65246 86 LEU A C 1
ATOM 603 O O . LEU A 1 86 ? 96.48300 127.33400 89.26400 1.000 98.00528 86 LEU A O 1
ATOM 608 N N . GLU A 1 87 ? 96.78000 129.45200 89.96200 1.000 99.16705 87 GLU A N 1
ATOM 609 C CA . GLU A 1 87 ? 96.80300 129.97400 88.60000 1.000 100.41334 87 GLU A CA 1
ATOM 610 C C . GLU A 1 87 ? 97.98800 129.42100 87.81900 1.000 101.31069 87 GLU A C 1
ATOM 611 O O . GLU A 1 87 ? 97.84700 129.03800 86.65200 1.000 101.79291 87 GLU A O 1
ATOM 613 N N . THR A 1 88 ? 99.16400 129.36500 88.45000 1.000 103.61189 88 THR A N 1
ATOM 614 C CA . THR A 1 88 ? 100.33800 128.82300 87.77100 1.000 103.34720 88 THR A CA 1
ATOM 615 C C . THR A 1 88 ? 100.15800 127.34500 87.44500 1.000 104.86674 88 THR A C 1
ATOM 616 O O . THR A 1 88 ? 100.51900 126.89700 86.35100 1.000 107.20224 88 THR A O 1
ATOM 620 N N . ALA A 1 89 ? 99.60600 126.57000 88.38300 1.000 106.83930 89 ALA A N 1
ATOM 621 C CA . ALA A 1 89 ? 99.38200 125.15000 88.12900 1.000 108.10706 89 ALA A CA 1
ATOM 622 C C . ALA A 1 89 ? 98.37400 124.94200 87.00600 1.000 107.14831 89 ALA A C 1
ATOM 623 O O . ALA A 1 89 ? 98.56200 124.07700 86.14200 1.000 107.20240 89 ALA A O 1
ATOM 625 N N . TYR A 1 90 ? 97.29400 125.72600 87.00500 1.000 112.12588 90 TYR A N 1
ATOM 626 C CA . TYR A 1 90 ? 96.29600 125.61900 85.94800 1.000 112.16729 90 TYR A CA 1
ATOM 627 C C . TYR A 1 90 ? 96.88900 125.99100 84.59500 1.000 114.66783 90 TYR A C 1
ATOM 628 O O . TYR A 1 90 ? 96.60100 125.34200 83.58300 1.000 115.53226 90 TYR A O 1
ATOM 637 N N . LYS A 1 91 ? 97.72000 127.03700 84.55800 1.000 113.90110 91 LYS A N 1
ATOM 638 C CA . LYS A 1 91 ? 98.37500 127.42200 83.31200 1.000 114.47995 91 LYS A CA 1
ATOM 639 C C . LYS A 1 91 ? 99.32000 126.33300 82.82300 1.000 115.42547 91 LYS A C 1
ATOM 640 O O . LYS A 1 91 ? 99.37800 126.04600 81.62100 1.000 116.46359 91 LYS A O 1
ATOM 642 N N . ASN A 1 92 ? 100.07600 125.71900 83.73800 1.000 113.38302 92 ASN A N 1
ATOM 643 C CA . ASN A 1 92 ? 100.97100 124.63300 83.34900 1.000 112.63228 92 ASN A CA 1
ATOM 644 C C . ASN A 1 92 ? 100.19200 123.44300 82.80600 1.000 113.83549 92 ASN A C 1
ATOM 645 O O . ASN A 1 92 ? 100.60200 122.82100 81.82000 1.000 114.32025 92 ASN A O 1
ATOM 650 N N . PHE A 1 93 ? 99.06500 123.10600 83.44100 1.000 118.85097 93 PHE A N 1
ATOM 651 C CA . PHE A 1 93 ? 98.22300 122.03300 82.92100 1.000 118.88882 93 PHE A CA 1
ATOM 652 C C . PHE A 1 93 ? 97.62700 122.39700 81.56800 1.000 119.43185 93 PHE A C 1
ATOM 653 O O . PHE A 1 93 ? 97.28900 121.50600 80.78100 1.000 119.23669 93 PHE A O 1
ATOM 655 N N . PHE A 1 94 ? 97.48500 123.69000 81.28500 1.000 123.14087 94 PHE A N 1
ATOM 656 C CA . PHE A 1 94 ? 97.00200 124.17000 79.99900 1.000 123.90312 94 PHE A CA 1
ATOM 657 C C . PHE A 1 94 ? 98.12700 124.55700 79.04900 1.000 123.62814 94 PHE A C 1
ATOM 658 O O . PHE A 1 94 ? 97.85100 125.04200 77.94800 1.000 123.58945 94 PHE A O 1
ATOM 666 N N . ARG A 1 95 ? 99.38100 124.35800 79.44500 1.000 123.10173 95 ARG A N 1
ATOM 667 C CA . ARG A 1 95 ? 100.51600 124.69300 78.59400 1.000 122.07471 95 ARG A CA 1
ATOM 668 C C . ARG A 1 95 ? 101.72300 123.82300 78.92800 1.000 121.28518 95 ARG A C 1
ATOM 669 O O . ARG A 1 95 ? 102.84400 124.31700 79.04100 1.000 121.19673 95 ARG A O 1
ATOM 671 N N . PHE A 1 106 ? 93.79100 120.63800 84.18800 1.000 116.53897 106 PHE A N 1
ATOM 672 C CA . PHE A 1 106 ? 93.09700 120.48800 85.46100 1.000 116.47058 106 PHE A CA 1
ATOM 673 C C . PHE A 1 106 ? 93.92200 119.65300 86.43400 1.000 116.66300 106 PHE A C 1
ATOM 674 O O . PHE A 1 106 ? 93.78300 118.43000 86.48100 1.000 115.15253 106 PHE A O 1
ATOM 676 N N . PRO A 1 107 ? 94.78100 120.31200 87.20500 1.000 116.16484 107 PRO A N 1
ATOM 677 C CA . PRO A 1 107 ? 95.60500 119.59000 88.17900 1.000 114.72599 107 PRO A CA 1
ATOM 678 C C . PRO A 1 107 ? 94.76600 119.02500 89.31400 1.000 114.40135 107 PRO A C 1
ATOM 679 O O . PRO A 1 107 ? 93.61000 119.39800 89.52400 1.000 113.55870 107 PRO A O 1
ATOM 683 N N . ARG A 1 108 ? 95.37500 118.10100 90.05200 1.000 109.01429 108 ARG A N 1
ATOM 684 C CA . ARG A 1 108 ? 94.70300 117.45700 91.16700 1.000 109.21592 108 ARG A CA 1
ATOM 685 C C . ARG A 1 108 ? 94.54000 118.43200 92.33200 1.000 108.02262 108 ARG A C 1
ATOM 686 O O . ARG A 1 108 ? 95.11700 119.52300 92.35800 1.000 105.32608 108 ARG A O 1
ATOM 688 N N . PHE A 1 109 ? 93.73600 118.02100 93.31000 1.000 93.32435 109 PHE A N 1
ATOM 689 C CA . PHE A 1 109 ? 93.51100 118.82800 94.49900 1.000 92.67007 109 PHE A CA 1
ATOM 690 C C . PHE A 1 109 ? 94.77700 118.88700 95.35200 1.000 94.62134 109 PHE A C 1
ATOM 691 O O . PHE A 1 109 ? 95.81100 118.29200 95.03500 1.000 95.49020 109 PHE A O 1
ATOM 699 N N . ARG A 1 110 ? 94.68600 119.62400 96.45400 1.000 86.70945 110 ARG A N 1
ATOM 700 C CA . ARG A 1 110 ? 95.70500 119.62200 97.49300 1.000 83.61865 110 ARG A CA 1
ATOM 701 C C . ARG A 1 110 ? 95.21600 118.77200 98.65600 1.000 83.96032 110 ARG A C 1
ATOM 702 O O . ARG A 1 110 ? 94.11400 118.99000 99.16900 1.000 83.91047 110 ARG A O 1
ATOM 710 N N . LYS A 1 111 ? 96.03000 117.80800 99.06600 1.000 84.61861 111 LYS A N 1
ATOM 711 C CA . LYS A 1 111 ? 95.69400 116.93700 100.18000 1.000 86.49785 111 LYS A CA 1
ATOM 712 C C . LYS A 1 111 ? 96.38000 117.42400 101.45000 1.000 85.90019 111 LYS A C 1
ATOM 713 O O . LYS A 1 111 ? 97.50200 117.93500 101.41600 1.000 82.55787 111 LYS A O 1
ATOM 715 N N . LYS A 1 112 ? 95.69000 117.26200 102.57500 1.000 73.45896 112 LYS A N 1
ATOM 716 C CA . LYS A 1 112 ? 96.22000 117.68300 103.86900 1.000 68.16653 112 LYS A CA 1
ATOM 717 C C . LYS A 1 112 ? 97.41100 116.80500 104.22000 1.000 76.96660 112 LYS A C 1
ATOM 718 O O . LYS A 1 112 ? 97.25500 115.64800 104.61700 1.000 81.41180 112 LYS A O 1
ATOM 724 N N . ARG A 1 113 ? 98.61100 117.35300 104.07600 1.000 77.36441 113 ARG A N 1
ATOM 725 C CA . ARG A 1 113 ? 99.84000 116.64700 104.39500 1.000 71.14970 113 ARG A CA 1
ATOM 726 C C . ARG A 1 113 ? 100.40100 117.13900 105.72200 1.000 75.43317 113 ARG A C 1
ATOM 727 O O . ARG A 1 113 ? 99.89900 118.08800 106.32700 1.000 79.07114 113 ARG A O 1
ATOM 735 N N . THR A 1 114 ? 101.45400 116.46300 106.18300 1.000 72.85136 114 THR A N 1
ATOM 736 C CA . THR A 1 114 ? 102.18800 116.95500 107.34300 1.000 69.40957 114 THR A CA 1
ATOM 737 C C . THR A 1 114 ? 102.96900 118.21300 106.99100 1.000 60.17202 114 THR A C 1
ATOM 738 O O . THR A 1 114 ? 102.94000 119.20100 107.73200 1.000 59.76641 114 THR A O 1
ATOM 742 N N . GLY A 1 115 ? 103.65900 118.20100 105.85400 1.000 58.33728 115 GLY A N 1
ATOM 743 C CA . GLY A 1 115 ? 104.45200 119.33800 105.43500 1.000 63.00775 115 GLY A CA 1
ATOM 744 C C . GLY A 1 115 ? 103.71200 120.28800 104.51900 1.000 65.16303 115 GLY A C 1
ATOM 745 O O . GLY A 1 115 ? 103.63500 120.06000 103.30800 1.000 62.36379 115 GLY A O 1
ATOM 746 N N . GLU A 1 116 ? 103.17400 121.36600 105.08400 1.000 64.62580 116 GLU A N 1
ATOM 747 C CA . GLU A 1 116 ? 102.41200 122.35100 104.33200 1.000 58.87577 116 GLU A CA 1
ATOM 748 C C . GLU A 1 116 ? 102.91700 123.74400 104.67400 1.000 61.08214 116 GLU A C 1
ATOM 749 O O . GLU A 1 116 ? 103.15200 124.05400 105.84500 1.000 67.63776 116 GLU A O 1
ATOM 755 N N . SER A 1 117 ? 103.07800 124.58200 103.65200 1.000 53.37674 117 SER A N 1
ATOM 756 C CA . SER A 1 117 ? 103.68000 125.89700 103.81100 1.000 50.77344 117 SER A CA 1
ATOM 757 C C . SER A 1 117 ? 102.80300 126.97300 103.18800 1.000 51.33454 117 SER A C 1
ATOM 758 O O . SER A 1 117 ? 102.09700 126.73300 102.20500 1.000 60.91526 117 SER A O 1
ATOM 761 N N . TYR A 1 118 ? 102.85500 128.16700 103.77800 1.000 51.96764 118 TYR A N 1
ATOM 762 C CA . TYR A 1 118 ? 102.27100 129.36700 103.20000 1.000 54.91552 118 TYR A CA 1
ATOM 763 C C . TYR A 1 118 ? 103.28900 130.49100 103.27800 1.000 49.14327 118 TYR A C 1
ATOM 764 O O . TYR A 1 118 ? 104.09600 130.54500 104.20600 1.000 66.50577 118 TYR A O 1
ATOM 773 N N . ARG A 1 119 ? 103.23900 131.40000 102.31200 1.000 42.75902 119 ARG A N 1
ATOM 774 C CA . ARG A 1 119 ? 104.15500 132.52700 102.28300 1.000 52.75923 119 ARG A CA 1
ATOM 775 C C . ARG A 1 119 ? 103.38700 133.84100 102.33000 1.000 63.55515 119 ARG A C 1
ATOM 776 O O . ARG A 1 119 ? 102.29500 133.96700 101.76900 1.000 64.66058 119 ARG A O 1
ATOM 781 N N . THR A 1 120 ? 103.97600 134.81600 103.01800 1.000 69.03592 120 THR A N 1
ATOM 782 C CA . THR A 1 120 ? 103.38900 136.13200 103.22700 1.000 63.19444 120 THR A CA 1
ATOM 783 C C . THR A 1 120 ? 104.30200 137.18100 102.61600 1.000 65.66775 120 THR A C 1
ATOM 784 O O . THR A 1 120 ? 105.51200 137.15900 102.85200 1.000 75.24273 120 THR A O 1
ATOM 788 N N . GLN A 1 121 ? 103.73000 138.10200 101.84700 1.000 70.74913 121 GLN A N 1
ATOM 789 C CA . GLN A 1 121 ? 104.53700 139.15300 101.24800 1.000 74.45439 121 GLN A CA 1
ATOM 790 C C . GLN A 1 121 ? 104.87500 140.22600 102.28100 1.000 75.64496 121 GLN A C 1
ATOM 791 O O . GLN A 1 121 ? 104.33400 140.25800 103.38900 1.000 75.21938 121 GLN A O 1
ATOM 797 N N . PHE A 1 122 ? 105.79200 141.11300 101.90500 1.000 75.35383 122 PHE A N 1
ATOM 798 C CA . PHE A 1 122 ? 106.29500 142.15900 102.78400 1.000 77.23775 122 PHE A CA 1
ATOM 799 C C . PHE A 1 122 ? 105.72400 143.50500 102.36100 1.000 76.14582 122 PHE A C 1
ATOM 800 O O . PHE A 1 122 ? 105.79700 143.87200 101.18400 1.000 78.44389 122 PHE A O 1
ATOM 808 N N . THR A 1 123 ? 105.15400 144.23600 103.31900 1.000 81.40600 123 THR A N 1
ATOM 809 C CA . THR A 1 123 ? 104.56500 145.54100 103.04000 1.000 84.53715 123 THR A CA 1
ATOM 810 C C . THR A 1 123 ? 104.54400 146.36000 104.32200 1.000 84.03726 123 THR A C 1
ATOM 811 O O . THR A 1 123 ? 104.09300 145.87000 105.36100 1.000 82.23060 123 THR A O 1
ATOM 815 N N . ASN A 1 124 ? 105.01700 147.60500 104.23100 1.000 91.39187 124 ASN A N 1
ATOM 816 C CA . ASN A 1 124 ? 105.08200 148.56400 105.34300 1.000 90.44951 124 ASN A CA 1
ATOM 817 C C . ASN A 1 124 ? 105.53800 147.91000 106.64800 1.000 87.99265 124 ASN A C 1
ATOM 818 O O . ASN A 1 124 ? 104.94100 148.08900 107.71100 1.000 89.41340 124 ASN A O 1
ATOM 823 N N . ASN A 1 125 ? 106.63500 147.15700 106.55400 1.000 81.15676 125 ASN A N 1
ATOM 824 C CA . ASN A 1 125 ? 107.30200 146.56800 107.71800 1.000 83.83147 125 ASN A CA 1
ATOM 825 C C . ASN A 1 125 ? 106.35000 145.71100 108.55100 1.000 84.88596 125 ASN A C 1
ATOM 826 O O . ASN A 1 125 ? 106.37100 145.74500 109.78300 1.000 82.02820 125 ASN A O 1
ATOM 831 N N . ASN A 1 126 ? 105.50100 144.93600 107.87400 1.000 81.66372 126 ASN A N 1
ATOM 832 C CA . ASN A 1 126 ? 104.66100 143.97600 108.57900 1.000 77.76735 126 ASN A CA 1
ATOM 833 C C . ASN A 1 126 ? 105.47000 142.82500 109.15900 1.000 78.47968 126 ASN A C 1
ATOM 834 O O . ASN A 1 126 ? 105.01400 142.17900 110.10800 1.000 77.87540 126 ASN A O 1
ATOM 839 N N . ILE A 1 127 ? 106.65500 142.56100 108.61100 1.000 67.76995 127 ILE A N 1
ATOM 840 C CA . ILE A 1 127 ? 107.53300 141.49000 109.06600 1.000 65.33322 127 ILE A CA 1
ATOM 841 C C . ILE A 1 127 ? 108.86000 142.11700 109.47100 1.000 71.49376 127 ILE A C 1
ATOM 842 O O . ILE A 1 127 ? 109.50400 142.79400 108.66000 1.000 73.27290 127 ILE A O 1
ATOM 847 N N . GLN A 1 128 ? 109.26900 141.89100 110.72000 1.000 77.15262 128 GLN A N 1
ATOM 848 C CA . GLN A 1 128 ? 110.47000 142.49700 111.27700 1.000 74.41558 128 GLN A CA 1
ATOM 849 C C . GLN A 1 128 ? 111.33400 141.43300 111.93700 1.000 77.21310 128 GLN A C 1
ATOM 850 O O . GLN A 1 128 ? 110.82800 140.45400 112.49000 1.000 80.69226 128 GLN A O 1
ATOM 856 N N . ILE A 1 129 ? 112.64500 141.64500 111.88500 1.000 77.75695 129 ILE A N 1
ATOM 857 C CA . ILE A 1 129 ? 113.61200 140.71000 112.44900 1.000 76.58312 129 ILE A CA 1
ATOM 858 C C . ILE A 1 129 ? 113.97200 141.16400 113.85800 1.000 79.03760 129 ILE A C 1
ATOM 859 O O . ILE A 1 129 ? 114.53800 142.24700 114.04500 1.000 77.44755 129 ILE A O 1
ATOM 864 N N . GLY A 1 130 ? 113.64900 140.33300 114.85100 1.000 84.11733 130 GLY A N 1
ATOM 865 C CA . GLY A 1 130 ? 114.03000 140.58300 116.22200 1.000 79.77453 130 GLY A CA 1
ATOM 866 C C . GLY A 1 130 ? 115.31400 139.85500 116.59500 1.000 81.34936 130 GLY A C 1
ATOM 867 O O . GLY A 1 130 ? 115.93700 139.16900 115.78900 1.000 84.91423 130 GLY A O 1
ATOM 868 N N . GLU A 1 131 ? 115.71100 140.03000 117.85500 1.000 77.45925 131 GLU A N 1
ATOM 869 C CA . GLU A 1 131 ? 116.90600 139.36900 118.36500 1.000 78.69276 131 GLU A CA 1
ATOM 870 C C . GLU A 1 131 ? 116.73100 137.85600 118.35400 1.000 79.85417 131 GLU A C 1
ATOM 871 O O . GLU A 1 131 ? 117.42400 137.14600 117.61800 1.000 77.14038 131 GLU A O 1
ATOM 873 N N . GLY A 1 132 ? 115.79800 137.36000 119.16000 1.000 72.56310 132 GLY A N 1
ATOM 874 C CA . GLY A 1 132 ? 115.46100 135.95200 119.16300 1.000 70.34303 132 GLY A CA 1
ATOM 875 C C . GLY A 1 132 ? 113.99700 135.76700 118.83400 1.000 70.66317 132 GLY A C 1
ATOM 876 O O . GLY A 1 132 ? 113.37000 134.78400 119.23900 1.000 70.92159 132 GLY A O 1
ATOM 877 N N . ARG A 1 133 ? 113.44700 136.72800 118.09800 1.000 74.60193 133 ARG A N 1
ATOM 878 C CA . ARG A 1 133 ? 112.03400 136.75800 117.76200 1.000 70.42592 133 ARG A CA 1
ATOM 879 C C . ARG A 1 133 ? 111.88000 137.07600 116.28400 1.000 74.53408 133 ARG A C 1
ATOM 880 O O . ARG A 1 133 ? 112.76300 137.66500 115.65500 1.000 70.01920 133 ARG A O 1
ATOM 888 N N . LEU A 1 134 ? 110.74000 136.67000 115.73500 1.000 73.61859 134 LEU A N 1
ATOM 889 C CA . LEU A 1 134 ? 110.35700 136.99400 114.37000 1.000 64.09229 134 LEU A CA 1
ATOM 890 C C . LEU A 1 134 ? 108.98400 137.64400 114.39400 1.000 64.26477 134 LEU A C 1
ATOM 891 O O . LEU A 1 134 ? 108.09200 137.19300 115.11800 1.000 62.59011 134 LEU A O 1
ATOM 896 N N . LYS A 1 135 ? 108.81400 138.70400 113.61000 1.000 63.52813 135 LYS A N 1
ATOM 897 C CA . LYS A 1 135 ? 107.53600 139.39400 113.51600 1.000 64.37054 135 LYS A CA 1
ATOM 898 C C . LYS A 1 135 ? 106.81600 138.95200 112.25100 1.000 63.79366 135 LYS A C 1
ATOM 899 O O . LYS A 1 135 ? 107.38600 139.00100 111.15800 1.000 66.93554 135 LYS A O 1
ATOM 905 N N . LEU A 1 136 ? 105.57400 138.52400 112.40500 1.000 64.40521 136 LEU A N 1
ATOM 906 C CA . LEU A 1 136 ? 104.75800 137.99200 111.32700 1.000 65.03721 136 LEU A CA 1
ATOM 907 C C . LEU A 1 136 ? 103.41000 138.69300 111.33200 1.000 72.84424 136 LEU A C 1
ATOM 908 O O . LEU A 1 136 ? 102.99300 139.24000 112.35800 1.000 72.04229 136 LEU A O 1
ATOM 913 N N . PRO A 1 137 ? 102.70400 138.71800 110.18300 1.000 77.22107 137 PRO A N 1
ATOM 914 C CA . PRO A 1 137 ? 101.55300 139.62200 110.03600 1.000 75.58275 137 PRO A CA 1
ATOM 915 C C . PRO A 1 137 ? 100.44400 139.43500 111.05900 1.000 79.21234 137 PRO A C 1
ATOM 916 O O . PRO A 1 137 ? 100.10000 140.38100 111.77500 1.000 83.29740 137 PRO A O 1
ATOM 920 N N . LYS A 1 138 ? 99.86600 138.24100 111.13500 1.000 70.70340 138 LYS A N 1
ATOM 921 C CA . LYS A 1 138 ? 98.79800 137.97600 112.08700 1.000 76.08855 138 LYS A CA 1
ATOM 922 C C . LYS A 1 138 ? 99.29200 137.31900 113.36500 1.000 78.31116 138 LYS A C 1
ATOM 923 O O . LYS A 1 138 ? 98.49400 137.09600 114.27900 1.000 79.89487 138 LYS A O 1
ATOM 929 N N . LEU A 1 139 ? 100.58600 137.02400 113.46200 1.000 77.18217 139 LEU A N 1
ATOM 930 C CA . LEU A 1 139 ? 101.12200 136.27600 114.59000 1.000 75.97727 139 LEU A CA 1
ATOM 931 C C . LEU A 1 139 ? 101.73200 137.15200 115.67200 1.000 76.35755 139 LEU A C 1
ATOM 932 O O . LEU A 1 139 ? 101.65300 136.79900 116.85100 1.000 78.56426 139 LEU A O 1
ATOM 937 N N . GLY A 1 140 ? 102.33000 138.28100 115.30900 1.000 75.34656 140 GLY A N 1
ATOM 938 C CA . GLY A 1 140 ? 103.03400 139.09300 116.28000 1.000 75.73104 140 GLY A CA 1
ATOM 939 C C . GLY A 1 140 ? 104.50200 138.73400 116.33000 1.000 79.91524 140 GLY A C 1
ATOM 940 O O . GLY A 1 140 ? 105.12500 138.52600 115.28700 1.000 83.69875 140 GLY A O 1
ATOM 941 N N . TRP A 1 141 ? 105.06900 138.64500 117.52900 1.000 75.69089 141 TRP A N 1
ATOM 942 C CA . TRP A 1 141 ? 106.45800 138.23800 117.69500 1.000 72.92895 141 TRP A CA 1
ATOM 943 C C . TRP A 1 141 ? 106.50900 136.74000 117.96400 1.000 73.70859 141 TRP A C 1
ATOM 944 O O . TRP A 1 141 ? 105.94900 136.26300 118.95600 1.000 77.95527 141 TRP A O 1
ATOM 955 N N . VAL A 1 142 ? 107.18100 136.00500 117.08200 1.000 64.31324 142 VAL A N 1
ATOM 956 C CA . VAL A 1 142 ? 107.30900 134.55600 117.18300 1.000 68.26891 142 VAL A CA 1
ATOM 957 C C . VAL A 1 142 ? 108.74300 134.24500 117.58800 1.000 63.56813 142 VAL A C 1
ATOM 958 O O . VAL A 1 142 ? 109.69100 134.70600 116.94100 1.000 65.53149 142 VAL A O 1
ATOM 962 N N . LYS A 1 143 ? 108.90100 133.47300 118.66200 1.000 63.15109 143 LYS A N 1
ATOM 963 C CA . LYS A 1 143 ? 110.23200 133.12700 119.14200 1.000 66.82751 143 LYS A CA 1
ATOM 964 C C . LYS A 1 143 ? 110.93300 132.20000 118.15700 1.000 65.67135 143 LYS A C 1
ATOM 965 O O . LYS A 1 143 ? 110.33700 131.25300 117.63800 1.000 73.81334 143 LYS A O 1
ATOM 971 N N . THR A 1 144 ? 112.21100 132.47100 117.90500 1.000 50.05855 144 THR A N 1
ATOM 972 C CA . THR A 1 144 ? 113.00900 131.67700 116.98500 1.000 50.64638 144 THR A CA 1
ATOM 973 C C . THR A 1 144 ? 114.29600 131.23500 117.66400 1.000 56.36170 144 THR A C 1
ATOM 974 O O . THR A 1 144 ? 114.74600 131.83200 118.64500 1.000 60.04369 144 THR A O 1
ATOM 978 N N . LYS A 1 145 ? 114.88400 130.16900 117.12700 1.000 54.04367 145 LYS A N 1
ATOM 979 C CA . LYS A 1 145 ? 116.20200 129.70500 117.53100 1.000 55.02391 145 LYS A CA 1
ATOM 980 C C . LYS A 1 145 ? 117.09400 129.60700 116.30400 1.000 50.50086 145 LYS A C 1
ATOM 981 O O . LYS A 1 145 ? 116.63200 129.30300 115.20300 1.000 48.24228 145 LYS A O 1
ATOM 987 N N . GLY A 1 146 ? 118.38000 129.86500 116.50800 1.000 60.95723 146 GLY A N 1
ATOM 988 C CA . GLY A 1 146 ? 119.31500 129.84800 115.39800 1.000 63.62949 146 GLY A CA 1
ATOM 989 C C . GLY A 1 146 ? 119.03600 130.91300 114.36400 1.000 64.19660 146 GLY A C 1
ATOM 990 O O . GLY A 1 146 ? 119.12900 130.64800 113.15900 1.000 67.88715 146 GLY A O 1
ATOM 991 N N . GLN A 1 147 ? 118.69200 132.11600 114.80900 1.000 63.25218 147 GLN A N 1
ATOM 992 C CA . GLN A 1 147 ? 118.44300 133.23300 113.90500 1.000 59.61074 147 GLN A CA 1
ATOM 993 C C . GLN A 1 147 ? 119.77600 133.71300 113.35200 1.000 66.02810 147 GLN A C 1
ATOM 994 O O . GLN A 1 147 ? 120.49700 134.47300 114.00100 1.000 69.67618 147 GLN A O 1
ATOM 1000 N N . GLN A 1 148 ? 120.11700 133.25500 112.15200 1.000 77.19222 148 GLN A N 1
ATOM 1001 C CA . GLN A 1 148 ? 121.31200 133.74400 111.48500 1.000 74.39272 148 GLN A CA 1
ATOM 1002 C C . GLN A 1 148 ? 121.17500 135.23600 111.21300 1.000 78.51240 148 GLN A C 1
ATOM 1003 O O . GLN A 1 148 ? 120.08200 135.74100 110.94000 1.000 79.50969 148 GLN A O 1
ATOM 1009 N N . ASP A 1 149 ? 122.29300 135.95000 111.31400 1.000 83.20710 149 ASP A N 1
ATOM 1010 C CA . ASP A 1 149 ? 122.26900 137.39800 111.15400 1.000 81.90455 149 ASP A CA 1
ATOM 1011 C C . ASP A 1 149 ? 121.77600 137.77400 109.76300 1.000 81.96013 149 ASP A C 1
ATOM 1012 O O . ASP A 1 149 ? 122.25100 137.24300 108.75500 1.000 77.99279 149 ASP A O 1
ATOM 1017 N N . ILE A 1 150 ? 120.81800 138.69600 109.71400 1.000 80.19775 150 ILE A N 1
ATOM 1018 C CA . ILE A 1 150 ? 120.18200 139.12200 108.47400 1.000 80.50787 150 ILE A CA 1
ATOM 1019 C C . ILE A 1 150 ? 120.43100 140.61200 108.29400 1.000 83.20787 150 ILE A C 1
ATOM 1020 O O . ILE A 1 150 ? 120.18100 141.40200 109.21100 1.000 81.42249 150 ILE A O 1
ATOM 1025 N N . GLN A 1 151 ? 120.91900 140.99300 107.11400 1.000 92.55342 151 GLN A N 1
ATOM 1026 C CA . GLN A 1 151 ? 121.21000 142.38700 106.80400 1.000 93.39515 151 GLN A CA 1
ATOM 1027 C C . GLN A 1 151 ? 120.60700 142.79300 105.46400 1.000 93.69891 151 GLN A C 1
ATOM 1028 O O . GLN A 1 151 ? 121.15800 143.64400 104.76100 1.000 93.46192 151 GLN A O 1
ATOM 1030 N N . GLY A 1 152 ? 119.47000 142.19400 105.09600 1.000 84.76934 152 GLY A N 1
ATOM 1031 C CA . GLY A 1 152 ? 118.82100 142.49900 103.84200 1.000 80.73874 152 GLY A CA 1
ATOM 1032 C C . GLY A 1 152 ? 117.32800 142.69100 104.03000 1.000 80.06645 152 GLY A C 1
ATOM 1033 O O . GLY A 1 152 ? 116.76300 142.37700 105.08000 1.000 84.59512 152 GLY A O 1
ATOM 1034 N N . LYS A 1 153 ? 116.69600 143.21700 102.98300 1.000 76.37961 153 LYS A N 1
ATOM 1035 C CA . LYS A 1 153 ? 115.26400 143.47500 103.02800 1.000 78.11340 153 LYS A CA 1
ATOM 1036 C C . LYS A 1 153 ? 114.48700 142.17200 102.89900 1.000 78.61274 153 LYS A C 1
ATOM 1037 O O . LYS A 1 153 ? 114.75100 141.36500 102.00300 1.000 80.66525 153 LYS A O 1
ATOM 1043 N N . ILE A 1 154 ? 113.51800 141.97300 103.79100 1.000 61.43613 154 ILE A N 1
ATOM 1044 C CA . ILE A 1 154 ? 112.69800 140.77000 103.75400 1.000 68.31029 154 ILE A CA 1
ATOM 1045 C C . ILE A 1 154 ? 111.76400 140.82800 102.55400 1.000 70.75518 154 ILE A C 1
ATOM 1046 O O . ILE A 1 154 ? 111.05000 141.81800 102.34800 1.000 73.65339 154 ILE A O 1
ATOM 1051 N N . LEU A 1 155 ? 111.76600 139.76400 101.75300 1.000 64.61532 155 LEU A N 1
ATOM 1052 C CA . LEU A 1 155 ? 110.86700 139.66200 100.61100 1.000 62.01090 155 LEU A CA 1
ATOM 1053 C C . LEU A 1 155 ? 109.57200 138.94700 100.97600 1.000 68.48889 155 LEU A C 1
ATOM 1054 O O . LEU A 1 155 ? 108.48000 139.47600 100.74700 1.000 70.85508 155 LEU A O 1
ATOM 1059 N N . ASN A 1 156 ? 109.67900 137.74800 101.54100 1.000 63.55804 156 ASN A N 1
ATOM 1060 C CA . ASN A 1 156 ? 108.51600 137.00600 102.00200 1.000 64.64534 156 ASN A CA 1
ATOM 1061 C C . ASN A 1 156 ? 108.96800 136.00800 103.05500 1.000 63.93254 156 ASN A C 1
ATOM 1062 O O . ASN A 1 156 ? 110.15400 135.69100 103.16500 1.000 71.35206 156 ASN A O 1
ATOM 1067 N N . VAL A 1 157 ? 108.00800 135.51800 103.83200 1.000 46.88572 157 VAL A N 1
ATOM 1068 C CA . VAL A 1 157 ? 108.26600 134.53800 104.87800 1.000 49.17410 157 VAL A CA 1
ATOM 1069 C C . VAL A 1 157 ? 107.37900 133.33100 104.62500 1.000 46.62015 157 VAL A C 1
ATOM 1070 O O . VAL A 1 157 ? 106.14900 133.45400 104.59700 1.000 52.07642 157 VAL A O 1
ATOM 1074 N N . THR A 1 158 ? 108.00000 132.16600 104.45100 1.000 42.93129 158 THR A N 1
ATOM 1075 C CA . THR A 1 158 ? 107.28000 130.93100 104.14900 1.000 39.59208 158 THR A CA 1
ATOM 1076 C C . THR A 1 158 ? 107.06600 130.12400 105.42900 1.000 40.49837 158 THR A C 1
ATOM 1077 O O . THR A 1 158 ? 107.68900 129.09200 105.66600 1.000 51.08171 158 THR A O 1
ATOM 1081 N N . VAL A 1 159 ? 106.15800 130.62200 106.26700 1.000 32.61089 159 VAL A N 1
ATOM 1082 C CA . VAL A 1 159 ? 105.82300 129.91400 107.49700 1.000 34.33788 159 VAL A CA 1
ATOM 1083 C C . VAL A 1 159 ? 105.27000 128.54300 107.14400 1.000 44.65170 159 VAL A C 1
ATOM 1084 O O . VAL A 1 159 ? 104.25000 128.42900 106.45400 1.000 64.49226 159 VAL A O 1
ATOM 1088 N N . ARG A 1 160 ? 105.93000 127.49400 107.62500 1.000 50.41856 160 ARG A N 1
ATOM 1089 C CA . ARG A 1 160 ? 105.57400 126.13200 107.26400 1.000 53.13363 160 ARG A CA 1
ATOM 1090 C C . ARG A 1 160 ? 105.45300 125.26300 108.50500 1.000 51.65231 160 ARG A C 1
ATOM 1091 O O . ARG A 1 160 ? 105.76100 125.67700 109.62400 1.000 58.57124 160 ARG A O 1
ATOM 1099 N N . ARG A 1 161 ? 104.98500 124.04000 108.28100 1.000 49.22412 161 ARG A N 1
ATOM 1100 C CA . ARG A 1 161 ? 104.85000 123.02300 109.31800 1.000 48.67152 161 ARG A CA 1
ATOM 1101 C C . ARG A 1 161 ? 105.54800 121.77100 108.80200 1.000 54.33451 161 ARG A C 1
ATOM 1102 O O . ARG A 1 161 ? 104.99100 121.05100 107.97200 1.000 61.93765 161 ARG A O 1
ATOM 1110 N N . ILE A 1 162 ? 106.77200 121.52000 109.26700 1.000 56.05683 162 ILE A N 1
ATOM 1111 C CA . ILE A 1 162 ? 107.46200 120.29300 108.88200 1.000 53.50911 162 ILE A CA 1
ATOM 1112 C C . ILE A 1 162 ? 106.71300 119.08000 109.41700 1.000 47.96109 162 ILE A C 1
ATOM 1113 O O . ILE A 1 162 ? 106.42800 118.12900 108.68100 1.000 46.52289 162 ILE A O 1
ATOM 1118 N N . HIS A 1 163 ? 106.38000 119.10000 110.70000 1.000 53.54169 163 HIS A N 1
ATOM 1119 C CA . HIS A 1 163 ? 105.49400 118.11800 111.30700 1.000 53.97453 163 HIS A CA 1
ATOM 1120 C C . HIS A 1 163 ? 104.85700 118.77200 112.52800 1.000 56.67520 163 HIS A C 1
ATOM 1121 O O . HIS A 1 163 ? 104.93100 119.99200 112.70000 1.000 57.13824 163 HIS A O 1
ATOM 1128 N N . GLU A 1 164 ? 104.23400 117.95500 113.38100 1.000 60.42674 164 GLU A N 1
ATOM 1129 C CA . GLU A 1 164 ? 103.35900 118.47400 114.43000 1.000 62.85738 164 GLU A CA 1
ATOM 1130 C C . GLU A 1 164 ? 104.05400 119.51700 115.30000 1.000 65.01773 164 GLU A C 1
ATOM 1131 O O . GLU A 1 164 ? 103.53000 120.61600 115.51100 1.000 60.80245 164 GLU A O 1
ATOM 1133 N N . GLY A 1 165 ? 105.23800 119.19400 115.81000 1.000 62.44211 165 GLY A N 1
ATOM 1134 C CA . GLY A 1 165 ? 105.91600 120.08600 116.72900 1.000 60.45218 165 GLY A CA 1
ATOM 1135 C C . GLY A 1 165 ? 107.07800 120.84900 116.13000 1.000 63.78842 165 GLY A C 1
ATOM 1136 O O . GLY A 1 165 ? 107.95300 121.32400 116.85800 1.000 63.95463 165 GLY A O 1
ATOM 1137 N N . HIS A 1 166 ? 107.10200 120.97800 114.80600 1.000 56.37952 166 HIS A N 1
ATOM 1138 C CA . HIS A 1 166 ? 108.22000 121.59300 114.10300 1.000 52.10128 166 HIS A CA 1
ATOM 1139 C C . HIS A 1 166 ? 107.68100 122.59300 113.09500 1.000 47.06044 166 HIS A C 1
ATOM 1140 O O . HIS A 1 166 ? 106.96100 122.21300 112.16700 1.000 51.78959 166 HIS A O 1
ATOM 1147 N N . TYR A 1 167 ? 108.03000 123.86500 113.27500 1.000 50.88878 167 TYR A N 1
ATOM 1148 C CA . TYR A 1 167 ? 107.67300 124.92400 112.34500 1.000 46.06054 167 TYR A CA 1
ATOM 1149 C C . TYR A 1 167 ? 108.92700 125.68400 111.94900 1.000 45.46436 167 TYR A C 1
ATOM 1150 O O . TYR A 1 167 ? 109.87400 125.79600 112.72800 1.000 52.27074 167 TYR A O 1
ATOM 1159 N N . GLU A 1 168 ? 108.92700 126.20200 110.72500 1.000 44.72181 168 GLU A N 1
ATOM 1160 C CA . GLU A 1 168 ? 110.06700 126.92900 110.19100 1.000 44.21712 168 GLU A CA 1
ATOM 1161 C C . GLU A 1 168 ? 109.56900 128.13500 109.41300 1.000 44.73190 168 GLU A C 1
ATOM 1162 O O . GLU A 1 168 ? 108.41100 128.19800 109.00100 1.000 56.85783 168 GLU A O 1
ATOM 1168 N N . ALA A 1 169 ? 110.46000 129.10300 109.21800 1.000 26.66420 169 ALA A N 1
ATOM 1169 C CA . ALA A 1 169 ? 110.11300 130.33800 108.51400 1.000 30.08482 169 ALA A CA 1
ATOM 1170 C C . ALA A 1 169 ? 111.26900 130.68200 107.58300 1.000 31.49418 169 ALA A C 1
ATOM 1171 O O . ALA A 1 169 ? 112.25900 131.28300 108.00000 1.000 51.21636 169 ALA A O 1
ATOM 1173 N N . SER A 1 170 ? 111.12700 130.30800 106.31500 1.000 27.79600 170 SER A N 1
ATOM 1174 C CA . SER A 1 170 ? 112.12300 130.63000 105.29800 1.000 33.46897 170 SER A CA 1
ATOM 1175 C C . SER A 1 170 ? 111.98900 132.11000 104.95900 1.000 38.44467 170 SER A C 1
ATOM 1176 O O . SER A 1 170 ? 111.32000 132.51200 104.00500 1.000 47.64833 170 SER A O 1
ATOM 1179 N N . VAL A 1 171 ? 112.64900 132.93700 105.76300 1.000 39.48130 171 VAL A N 1
ATOM 1180 C CA . VAL A 1 171 ? 112.59900 134.37800 105.57400 1.000 41.13996 171 VAL A CA 1
ATOM 1181 C C . VAL A 1 171 ? 113.45600 134.73100 104.37000 1.000 44.98387 171 VAL A C 1
ATOM 1182 O O . VAL A 1 171 ? 114.67800 134.86900 104.48300 1.000 57.91386 171 VAL A O 1
ATOM 1186 N N . LEU A 1 172 ? 112.82400 134.88700 103.21200 1.000 50.45144 172 LEU A N 1
ATOM 1187 C CA . LEU A 1 172 ? 113.54800 135.20200 101.98900 1.000 53.52582 172 LEU A CA 1
ATOM 1188 C C . LEU A 1 172 ? 113.96200 136.66700 102.01400 1.000 58.11935 172 LEU A C 1
ATOM 1189 O O . LEU A 1 172 ? 113.10800 137.55900 102.02900 1.000 67.98066 172 LEU A O 1
ATOM 1194 N N . CYS A 1 173 ? 115.27000 136.91400 102.01400 1.000 58.08598 173 CYS A N 1
ATOM 1195 C CA . CYS A 1 173 ? 115.81900 138.25700 102.10900 1.000 56.17363 173 CYS A CA 1
ATOM 1196 C C . CYS A 1 173 ? 116.76500 138.51100 100.94700 1.000 60.95100 173 CYS A C 1
ATOM 1197 O O . CYS A 1 173 ? 117.34200 137.57900 100.38100 1.000 68.56487 173 CYS A O 1
ATOM 1200 N N . GLU A 1 174 ? 116.91900 139.78700 100.59400 1.000 75.06341 174 GLU A N 1
ATOM 1201 C CA . GLU A 1 174 ? 117.85500 140.20400 99.55000 1.000 77.38170 174 GLU A CA 1
ATOM 1202 C C . GLU A 1 174 ? 119.14300 140.67700 100.21900 1.000 80.02249 174 GLU A C 1
ATOM 1203 O O . GLU A 1 174 ? 119.43400 141.86900 100.31000 1.000 81.44635 174 GLU A O 1
ATOM 1209 N N . VAL A 1 175 ? 119.92700 139.71100 100.68700 1.000 77.94297 175 VAL A N 1
ATOM 1210 C CA . VAL A 1 175 ? 121.16900 139.97500 101.40100 1.000 77.23331 175 VAL A CA 1
ATOM 1211 C C . VAL A 1 175 ? 122.31800 139.96500 100.40500 1.000 75.75400 175 VAL A C 1
ATOM 1212 O O . VAL A 1 175 ? 122.43500 139.04400 99.58800 1.000 74.82320 175 VAL A O 1
ATOM 1216 N N . GLU A 1 176 ? 123.16200 140.99200 100.46700 1.000 79.71828 176 GLU A N 1
ATOM 1217 C CA . GLU A 1 176 ? 124.30800 141.09900 99.57200 1.000 79.06940 176 GLU A CA 1
ATOM 1218 C C . GLU A 1 176 ? 125.37200 140.09100 99.98700 1.000 75.62266 176 GLU A C 1
ATOM 1219 O O . GLU A 1 176 ? 126.07700 140.29600 100.98000 1.000 77.43513 176 GLU A O 1
ATOM 1221 N N . ILE A 1 177 ? 125.48500 139.00100 99.23500 1.000 77.40760 177 ILE A N 1
ATOM 1222 C CA . ILE A 1 177 ? 126.48900 137.97200 99.49300 1.000 79.08201 177 ILE A CA 1
ATOM 1223 C C . ILE A 1 177 ? 127.79900 138.40600 98.84900 1.000 79.71665 177 ILE A C 1
ATOM 1224 O O . ILE A 1 177 ? 127.80800 138.82200 97.68100 1.000 81.43149 177 ILE A O 1
ATOM 1229 N N . PRO A 1 178 ? 128.91900 138.35900 99.57100 1.000 76.99684 178 PRO A N 1
ATOM 1230 C CA . PRO A 1 178 ? 130.20500 138.73300 98.97700 1.000 78.67544 178 PRO A CA 1
ATOM 1231 C C . PRO A 1 178 ? 130.91900 137.54200 98.35700 1.000 82.53611 178 PRO A C 1
ATOM 1232 O O . PRO A 1 178 ? 130.86300 136.41600 98.85600 1.000 76.91759 178 PRO A O 1
ATOM 1236 N N . TYR A 1 179 ? 131.59800 137.80500 97.24400 1.000 85.78986 179 TYR A N 1
ATOM 1237 C CA . TYR A 1 179 ? 132.36400 136.76400 96.57300 1.000 81.88927 179 TYR A CA 1
ATOM 1238 C C . TYR A 1 179 ? 133.54700 136.33300 97.43100 1.000 84.34822 179 TYR A C 1
ATOM 1239 O O . TYR A 1 179 ? 134.20500 137.15700 98.07200 1.000 85.57234 179 TYR A O 1
ATOM 1248 N N . LEU A 1 180 ? 133.81400 135.03000 97.43800 1.000 78.51728 180 LEU A N 1
ATOM 1249 C CA . LEU A 1 180 ? 134.91000 134.48900 98.22000 1.000 82.93907 180 LEU A CA 1
ATOM 1250 C C . LEU A 1 180 ? 136.25300 134.87500 97.60200 1.000 84.06645 180 LEU A C 1
ATOM 1251 O O . LEU A 1 180 ? 136.33600 135.17500 96.40900 1.000 84.24793 180 LEU A O 1
ATOM 1256 N N . PRO A 1 181 ? 137.32700 134.88000 98.40300 1.000 88.77726 181 PRO A N 1
ATOM 1257 C CA . PRO A 1 181 ? 138.65000 135.21800 97.85900 1.000 89.46831 181 PRO A CA 1
ATOM 1258 C C . PRO A 1 181 ? 139.18300 134.15200 96.91500 1.000 88.11138 181 PRO A C 1
ATOM 1259 O O . PRO A 1 181 ? 138.47500 133.19800 96.58200 1.000 85.69529 181 PRO A O 1
ATOM 1263 N N . ALA A 1 182 ? 140.42800 134.31400 96.47200 1.000 92.13454 182 ALA A N 1
ATOM 1264 C CA . ALA A 1 182 ? 141.02500 133.37100 95.53600 1.000 90.65189 182 ALA A CA 1
ATOM 1265 C C . ALA A 1 182 ? 141.08200 131.97200 96.14100 1.000 91.45479 182 ALA A C 1
ATOM 1266 O O . ALA A 1 182 ? 141.24300 131.79800 97.35100 1.000 91.64219 182 ALA A O 1
ATOM 1268 N N . ALA A 1 183 ? 140.94600 130.96200 95.27300 1.000 90.65498 183 ALA A N 1
ATOM 1269 C CA . ALA A 1 183 ? 140.86500 129.58000 95.71400 1.000 89.85202 183 ALA A CA 1
ATOM 1270 C C . ALA A 1 183 ? 142.22800 128.90000 95.64900 1.000 88.98046 183 ALA A C 1
ATOM 1271 O O . ALA A 1 183 ? 143.03600 129.19200 94.76200 1.000 90.12936 183 ALA A O 1
ATOM 1273 N N . PRO A 1 184 ? 142.50500 127.99000 96.58700 1.000 90.17585 184 PRO A N 1
ATOM 1274 C CA . PRO A 1 184 ? 143.79300 127.27300 96.54500 1.000 92.68644 184 PRO A CA 1
ATOM 1275 C C . PRO A 1 184 ? 143.96100 126.40200 95.31000 1.000 92.20965 184 PRO A C 1
ATOM 1276 O O . PRO A 1 184 ? 144.99500 126.48000 94.63400 1.000 92.85973 184 PRO A O 1
ATOM 1280 N N . LYS A 1 185 ? 142.97100 125.57400 94.99400 1.000 86.58777 185 LYS A N 1
ATOM 1281 C CA . LYS A 1 185 ? 143.05900 124.62500 93.89500 1.000 85.46252 185 LYS A CA 1
ATOM 1282 C C . LYS A 1 185 ? 142.13000 125.03700 92.76100 1.000 88.21747 185 LYS A C 1
ATOM 1283 O O . LYS A 1 185 ? 141.13300 125.73200 92.97200 1.000 93.04641 185 LYS A O 1
ATOM 1289 N N . PHE A 1 186 ? 142.47000 124.59800 91.54900 1.000 95.77004 186 PHE A N 1
ATOM 1290 C CA . PHE A 1 186 ? 141.82000 125.08400 90.33900 1.000 95.19025 186 PHE A CA 1
ATOM 1291 C C . PHE A 1 186 ? 140.67700 124.20300 89.85500 1.000 94.82412 186 PHE A C 1
ATOM 1292 O O . PHE A 1 186 ? 139.86100 124.66900 89.05200 1.000 96.71653 186 PHE A O 1
ATOM 1300 N N . ALA A 1 187 ? 140.59600 122.95400 90.30600 1.000 93.25655 187 ALA A N 1
ATOM 1301 C CA . ALA A 1 187 ? 139.53400 122.06200 89.86100 1.000 94.21158 187 ALA A CA 1
ATOM 1302 C C . ALA A 1 187 ? 139.35600 120.95300 90.88500 1.000 93.10739 187 ALA A C 1
ATOM 1303 O O . ALA A 1 187 ? 140.23100 120.70400 91.71700 1.000 93.35515 187 ALA A O 1
ATOM 1305 N N . ALA A 1 188 ? 138.20500 120.28400 90.80900 1.000 81.82903 188 ALA A N 1
ATOM 1306 C CA . ALA A 1 188 ? 137.89800 119.18200 91.72300 1.000 84.40010 188 ALA A CA 1
ATOM 1307 C C . ALA A 1 188 ? 137.04100 118.16900 90.96400 1.000 87.06819 188 ALA A C 1
ATOM 1308 O O . ALA A 1 188 ? 135.81500 118.29000 90.91400 1.000 87.13802 188 ALA A O 1
ATOM 1310 N N . GLY A 1 189 ? 137.69800 117.16500 90.39200 1.000 93.03931 189 GLY A N 1
ATOM 1311 C CA . GLY A 1 189 ? 136.98500 116.10600 89.71200 1.000 89.18597 189 GLY A CA 1
ATOM 1312 C C . GLY A 1 189 ? 136.15300 115.28000 90.66400 1.000 86.93394 189 GLY A C 1
ATOM 1313 O O . GLY A 1 189 ? 136.69000 114.62000 91.55600 1.000 92.14083 189 GLY A O 1
ATOM 1314 N N . VAL A 1 190 ? 134.83900 115.31000 90.48800 1.000 79.25560 190 VAL A N 1
ATOM 1315 C CA . VAL A 1 190 ? 133.91400 114.58300 91.34400 1.000 84.93367 190 VAL A CA 1
ATOM 1316 C C . VAL A 1 190 ? 133.00400 113.73900 90.46300 1.000 86.76842 190 VAL A C 1
ATOM 1317 O O . VAL A 1 190 ? 132.51500 114.20500 89.42800 1.000 86.57093 190 VAL A O 1
ATOM 1321 N N . ASP A 1 191 ? 132.80500 112.48300 90.85700 1.000 90.14197 191 ASP A N 1
ATOM 1322 C CA . ASP A 1 191 ? 131.89600 111.59800 90.14700 1.000 87.85495 191 ASP A CA 1
ATOM 1323 C C . ASP A 1 191 ? 131.24800 110.65900 91.15100 1.000 88.00326 191 ASP A C 1
ATOM 1324 O O . ASP A 1 191 ? 131.76000 110.44400 92.25100 1.000 90.05901 191 ASP A O 1
ATOM 1329 N N . VAL A 1 192 ? 130.10800 110.09900 90.75500 1.000 87.84691 192 VAL A N 1
ATOM 1330 C CA . VAL A 1 192 ? 129.33600 109.22800 91.63100 1.000 89.83089 192 VAL A CA 1
ATOM 1331 C C . VAL A 1 192 ? 130.13800 107.96900 91.92900 1.000 91.74302 192 VAL A C 1
ATOM 1332 O O . VAL A 1 192 ? 130.39900 107.15800 91.03400 1.000 89.75937 192 VAL A O 1
ATOM 1336 N N . GLY A 1 193 ? 130.53600 107.80000 93.18900 1.000 94.20340 193 GLY A N 1
ATOM 1337 C CA . GLY A 1 193 ? 131.28700 106.63100 93.58400 1.000 92.85060 193 GLY A CA 1
ATOM 1338 C C . GLY A 1 193 ? 130.39900 105.46100 93.96900 1.000 95.50280 193 GLY A C 1
ATOM 1339 O O . GLY A 1 193 ? 129.21500 105.61800 94.25700 1.000 94.48115 193 GLY A O 1
ATOM 1340 N N . ILE A 1 194 ? 130.99800 104.27100 93.97400 1.000 98.50143 194 ILE A N 1
ATOM 1341 C CA . ILE A 1 194 ? 130.25400 103.06000 94.31000 1.000 97.85368 194 ILE A CA 1
ATOM 1342 C C . ILE A 1 194 ? 130.11800 102.91500 95.82000 1.000 98.07488 194 ILE A C 1
ATOM 1343 O O . ILE A 1 194 ? 129.00800 102.90500 96.36400 1.000 94.87075 194 ILE A O 1
ATOM 1345 N N . LYS A 1 195 ? 131.24800 102.80100 96.52000 1.000 92.54833 195 LYS A N 1
ATOM 1346 C CA . LYS A 1 195 ? 131.21400 102.73700 97.97600 1.000 92.69029 195 LYS A CA 1
ATOM 1347 C C . LYS A 1 195 ? 131.17400 104.13500 98.58200 1.000 92.81999 195 LYS A C 1
ATOM 1348 O O . LYS A 1 195 ? 130.25700 104.46700 99.34100 1.000 91.49325 195 LYS A O 1
ATOM 1350 N N . ASP A 1 196 ? 132.16100 104.96300 98.25900 1.000 81.86020 196 ASP A N 1
ATOM 1351 C CA . ASP A 1 196 ? 132.13100 106.35600 98.66900 1.000 79.78295 196 ASP A CA 1
ATOM 1352 C C . ASP A 1 196 ? 131.01400 107.09400 97.94200 1.000 82.70680 196 ASP A C 1
ATOM 1353 O O . ASP A 1 196 ? 130.60600 106.71500 96.84000 1.000 81.13392 196 ASP A O 1
ATOM 1355 N N . PHE A 1 197 ? 130.50000 108.14900 98.58000 1.000 73.92051 197 PHE A N 1
ATOM 1356 C CA . PHE A 1 197 ? 129.52900 109.00700 97.91000 1.000 67.22565 197 PHE A CA 1
ATOM 1357 C C . PHE A 1 197 ? 130.11900 109.57700 96.63000 1.000 69.25176 197 PHE A C 1
ATOM 1358 O O . PHE A 1 197 ? 129.49400 109.53300 95.56400 1.000 68.95826 197 PHE A O 1
ATOM 1366 N N . ALA A 1 198 ? 131.33000 110.11100 96.71900 1.000 67.78776 198 ALA A N 1
ATOM 1367 C CA . ALA A 1 198 ? 132.04000 110.61300 95.55600 1.000 71.75638 198 ALA A CA 1
ATOM 1368 C C . ALA A 1 198 ? 133.51900 110.65500 95.89400 1.000 69.89840 198 ALA A C 1
ATOM 1369 O O . ALA A 1 198 ? 133.90500 110.63800 97.06500 1.000 71.36580 198 ALA A O 1
ATOM 1371 N N . ILE A 1 199 ? 134.34300 110.70100 94.85700 1.000 81.63286 199 ILE A N 1
ATOM 1372 C CA . ILE A 1 199 ? 135.78500 110.82700 95.01000 1.000 87.16762 199 ILE A CA 1
ATOM 1373 C C . ILE A 1 199 ? 136.20800 112.13900 94.36900 1.000 86.96487 199 ILE A C 1
ATOM 1374 O O . ILE A 1 199 ? 135.99400 112.35100 93.16900 1.000 90.43858 199 ILE A O 1
ATOM 1379 N N . VAL A 1 200 ? 136.78900 113.02500 95.16700 1.000 81.37379 200 VAL A N 1
ATOM 1380 C CA . VAL A 1 200 ? 137.28500 114.28900 94.66700 1.000 82.56207 200 VAL A CA 1
ATOM 1381 C C . VAL A 1 200 ? 138.77000 114.13300 94.38300 1.000 79.86187 200 VAL A C 1
ATOM 1382 O O . VAL A 1 200 ? 139.44300 113.24600 94.91100 1.000 83.42831 200 VAL A O 1
ATOM 1386 N N . THR A 1 201 ? 139.28900 114.99800 93.51700 1.000 90.19634 201 THR A N 1
ATOM 1387 C CA . THR A 1 201 ? 140.69100 114.91200 93.12100 1.000 96.43197 201 THR A CA 1
ATOM 1388 C C . THR A 1 201 ? 141.12700 116.26200 92.58300 1.000 96.96000 201 THR A C 1
ATOM 1389 O O . THR A 1 201 ? 140.61200 116.71100 91.55400 1.000 92.67449 201 THR A O 1
ATOM 1393 N N . ASP A 1 202 ? 142.07100 116.90600 93.27200 1.000 102.48940 202 ASP A N 1
ATOM 1394 C CA . ASP A 1 202 ? 142.65000 118.13700 92.74700 1.000 103.05998 202 ASP A CA 1
ATOM 1395 C C . ASP A 1 202 ? 143.41200 117.88200 91.45400 1.000 103.46978 202 ASP A C 1
ATOM 1396 O O . ASP A 1 202 ? 143.59200 118.80100 90.64700 1.000 102.84346 202 ASP A O 1
ATOM 1398 N N . GLY A 1 203 ? 143.85100 116.64500 91.23700 1.000 104.89654 203 GLY A N 1
ATOM 1399 C CA . GLY A 1 203 ? 144.62000 116.29000 90.06200 1.000 105.90322 203 GLY A CA 1
ATOM 1400 C C . GLY A 1 203 ? 145.70900 115.28800 90.37900 1.000 108.02295 203 GLY A C 1
ATOM 1401 O O . GLY A 1 203 ? 146.15000 114.53700 89.50300 1.000 107.44462 203 GLY A O 1
ATOM 1402 N N . VAL A 1 204 ? 146.15200 115.26700 91.63800 1.000 107.56355 204 VAL A N 1
ATOM 1403 C CA . VAL A 1 204 ? 147.17000 114.33700 92.10100 1.000 107.62244 204 VAL A CA 1
ATOM 1404 C C . VAL A 1 204 ? 146.67700 113.48900 93.26600 1.000 108.05661 204 VAL A C 1
ATOM 1405 O O . VAL A 1 204 ? 146.84100 112.26400 93.26100 1.000 107.12228 204 VAL A O 1
ATOM 1409 N N . ARG A 1 205 ? 146.06400 114.11200 94.26700 1.000 104.70347 205 ARG A N 1
ATOM 1410 C CA . ARG A 1 205 ? 145.58500 113.42300 95.45500 1.000 103.50634 205 ARG A CA 1
ATOM 1411 C C . ARG A 1 205 ? 144.11100 113.08200 95.29800 1.000 99.10653 205 ARG A C 1
ATOM 1412 O O . ARG A 1 205 ? 143.32300 113.90100 94.81700 1.000 100.39891 205 ARG A O 1
ATOM 1414 N N . PHE A 1 206 ? 143.74200 111.87100 95.70500 1.000 98.48431 206 PHE A N 1
ATOM 1415 C CA . PHE A 1 206 ? 142.38000 111.36800 95.56100 1.000 98.39181 206 PHE A CA 1
ATOM 1416 C C . PHE A 1 206 ? 141.71700 111.33100 96.93200 1.000 99.34906 206 PHE A C 1
ATOM 1417 O O . PHE A 1 206 ? 141.84500 110.34400 97.66400 1.000 99.75118 206 PHE A O 1
ATOM 1425 N N . LYS A 1 207 ? 141.00000 112.39700 97.27200 1.000 90.17395 207 LYS A N 1
ATOM 1426 C CA . LYS A 1 207 ? 140.24600 112.47500 98.51600 1.000 87.70671 207 LYS A CA 1
ATOM 1427 C C . LYS A 1 207 ? 138.86300 111.88500 98.26800 1.000 84.36712 207 LYS A C 1
ATOM 1428 O O . LYS A 1 207 ? 138.01800 112.51600 97.62600 1.000 88.49150 207 LYS A O 1
ATOM 1430 N N . HIS A 1 208 ? 138.63500 110.67600 98.77300 1.000 76.50659 208 HIS A N 1
ATOM 1431 C CA . HIS A 1 208 ? 137.37900 109.96700 98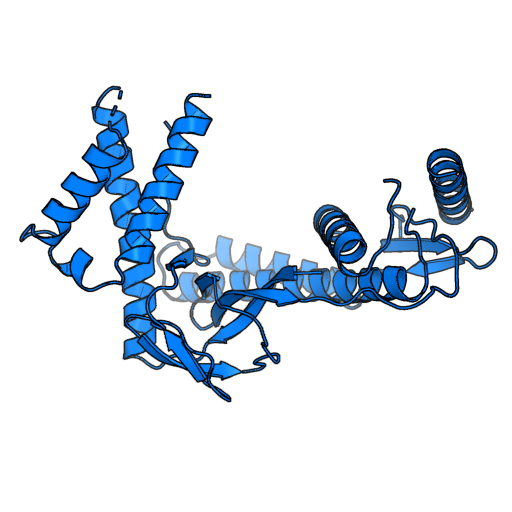.55700 1.000 78.59817 208 HIS A CA 1
ATOM 1432 C C . HIS A 1 208 ? 136.38200 110.39400 99.62700 1.000 78.13312 208 HIS A C 1
ATOM 1433 O O . HIS A 1 208 ? 136.52900 110.03700 100.80000 1.000 77.82841 208 HIS A O 1
ATOM 1435 N N . GLU A 1 209 ? 135.36500 111.15100 99.22300 1.000 76.84404 209 GLU A N 1
ATOM 1436 C CA . GLU A 1 209 ? 134.32500 111.60100 100.14500 1.000 75.56581 209 GLU A CA 1
ATOM 1437 C C . GLU A 1 209 ? 133.42600 110.42200 100.48400 1.000 75.92573 209 GLU A C 1
ATOM 1438 O O . GLU A 1 209 ? 132.53300 110.06300 99.71500 1.000 73.79830 209 GLU A O 1
ATOM 1444 N N . GLN A 1 210 ? 133.66000 109.80900 101.63800 1.000 74.77147 210 GLN A N 1
ATOM 1445 C CA . GLN A 1 210 ? 132.80200 108.72700 102.08500 1.000 72.81300 210 GLN A CA 1
ATOM 1446 C C . GLN A 1 210 ? 131.41200 109.25900 102.40900 1.000 66.87312 210 GLN A C 1
ATOM 1447 O O . GLN A 1 210 ? 131.23500 110.43000 102.75000 1.000 69.60759 210 GLN A O 1
ATOM 1449 N N . ASN A 1 211 ? 130.42000 108.38100 102.29300 1.000 74.62115 211 ASN A N 1
ATOM 1450 C CA . ASN A 1 211 ? 129.05200 108.76000 102.59400 1.000 75.58058 211 ASN A CA 1
ATOM 1451 C C . ASN A 1 211 ? 128.94200 109.17700 104.06000 1.000 75.71504 211 ASN A C 1
ATOM 1452 O O . ASN A 1 211 ? 129.71100 108.70600 104.90300 1.000 75.73689 211 ASN A O 1
ATOM 1457 N N . PRO A 1 212 ? 128.00800 110.07000 104.38700 1.000 74.19084 212 PRO A N 1
ATOM 1458 C CA . PRO A 1 212 ? 127.91700 110.56300 105.76500 1.000 74.83633 212 PRO A CA 1
ATOM 1459 C C . PRO A 1 212 ? 127.64200 109.43500 106.74600 1.000 78.71128 212 PRO A C 1
ATOM 1460 O O . PRO A 1 212 ? 127.00200 108.43500 106.41800 1.000 80.10305 212 PRO A O 1
ATOM 1464 N N . LYS A 1 213 ? 128.15900 109.60400 107.96000 1.000 78.89408 213 LYS A N 1
ATOM 1465 C CA . LYS A 1 213 ? 128.04200 108.57300 108.98000 1.000 74.13705 213 LYS A CA 1
ATOM 1466 C C . LYS A 1 213 ? 126.58000 108.30900 109.31100 1.000 75.89289 213 LYS A C 1
ATOM 1467 O O . LYS A 1 213 ? 125.74200 109.21400 109.29600 1.000 74.58475 213 LYS A O 1
ATOM 1473 N N . TYR A 1 214 ? 126.28400 107.04500 109.61000 1.000 76.07812 214 TYR A N 1
ATOM 1474 C CA . TYR A 1 214 ? 124.94800 106.61200 110.01700 1.000 76.88544 214 TYR A CA 1
ATOM 1475 C C . TYR A 1 214 ? 123.90500 106.93600 108.95100 1.000 77.74802 214 TYR A C 1
ATOM 1476 O O . TYR A 1 214 ? 122.76800 107.29400 109.26100 1.000 79.90084 214 TYR A O 1
ATOM 1485 N N . TYR A 1 215 ? 124.29000 106.81000 107.68200 1.000 74.51517 215 TYR A N 1
ATOM 1486 C CA . TYR A 1 215 ? 123.33100 107.01700 106.60500 1.000 76.04023 215 TYR A CA 1
ATOM 1487 C C . TYR A 1 215 ? 122.57300 105.74000 106.26700 1.000 74.60782 215 TYR A C 1
ATOM 1488 O O . TYR A 1 215 ? 121.35100 105.77500 106.09100 1.000 76.28142 215 TYR A O 1
ATOM 1497 N N . ARG A 1 216 ? 123.26700 104.60400 106.18300 1.000 79.49608 216 ARG A N 1
ATOM 1498 C CA . ARG A 1 216 ? 122.55500 103.34000 106.04100 1.000 80.27141 216 ARG A CA 1
ATOM 1499 C C . ARG A 1 216 ? 121.75900 103.01900 107.29900 1.000 81.94874 216 ARG A C 1
ATOM 1500 O O . ARG A 1 216 ? 120.66100 102.46100 107.20900 1.000 87.10532 216 ARG A O 1
ATOM 1508 N N . SER A 1 217 ? 122.28300 103.37700 108.47300 1.000 68.15580 217 SER A N 1
ATOM 1509 C CA . SER A 1 217 ? 121.53600 103.16900 109.70800 1.000 68.01286 217 SER A CA 1
ATOM 1510 C C . SER A 1 217 ? 120.27000 104.01500 109.73600 1.000 67.35458 217 SER A C 1
ATOM 1511 O O . SER A 1 217 ? 119.20600 103.54200 110.15500 1.000 72.08420 217 SER A O 1
ATOM 1514 N N . THR A 1 218 ? 120.35700 105.26900 109.28800 1.000 60.53971 218 THR A N 1
ATOM 1515 C CA . THR A 1 218 ? 119.16500 106.10800 109.29000 1.000 64.08935 218 THR A CA 1
ATOM 1516 C C . THR A 1 218 ? 118.19000 105.69000 108.19400 1.000 66.26892 218 THR A C 1
ATOM 1517 O O . THR A 1 218 ? 116.97700 105.84200 108.36300 1.000 62.23902 218 THR A O 1
ATOM 1521 N N . LEU A 1 219 ? 118.68300 105.12500 107.08800 1.000 64.77565 219 LEU A N 1
ATOM 1522 C CA . LEU A 1 219 ? 117.77300 104.54700 106.10200 1.000 56.01878 219 LEU A CA 1
ATOM 1523 C C . LEU A 1 219 ? 117.06400 103.31700 106.65900 1.000 58.50535 219 LEU A C 1
ATOM 1524 O O . LEU A 1 219 ? 115.88000 103.09500 106.38100 1.000 71.52805 219 LEU A O 1
ATOM 1529 N N . LYS A 1 220 ? 117.77200 102.50500 107.44600 1.000 58.70688 220 LYS A N 1
ATOM 1530 C CA . LYS A 1 220 ? 117.12500 101.38100 108.11600 1.000 61.07292 220 LYS A CA 1
ATOM 1531 C C . LYS A 1 220 ? 116.05900 101.86300 109.08900 1.000 64.78177 220 LYS A C 1
ATOM 1532 O O . LYS A 1 220 ? 114.97300 101.27700 109.17600 1.000 67.63202 220 LYS A O 1
ATOM 1538 N N . ARG A 1 221 ? 116.35500 102.92400 109.84100 1.000 57.40399 221 ARG A N 1
ATOM 1539 C CA . ARG A 1 221 ? 115.35500 103.48700 110.74400 1.000 53.14800 221 ARG A CA 1
ATOM 1540 C C . ARG A 1 221 ? 114.16200 104.03600 109.97100 1.000 52.57453 221 ARG A C 1
ATOM 1541 O O . ARG A 1 221 ? 113.01700 103.93300 110.42400 1.000 58.81213 221 ARG A O 1
ATOM 1549 N N . LEU A 1 222 ? 114.41200 104.62500 108.80000 1.000 50.92316 222 LEU A N 1
ATOM 1550 C CA . LEU A 1 222 ? 113.32000 105.08200 107.94700 1.000 55.61836 222 LEU A CA 1
ATOM 1551 C C . LEU A 1 222 ? 112.44900 103.92100 107.49500 1.000 60.63456 222 LEU A C 1
ATOM 1552 O O . LEU A 1 222 ? 111.21900 104.03300 107.46400 1.000 69.50130 222 LEU A O 1
ATOM 1557 N N . ARG A 1 223 ? 113.06900 102.80400 107.11600 1.000 53.00239 223 ARG A N 1
ATOM 1558 C CA . ARG A 1 223 ? 112.29000 101.63600 106.71700 1.000 45.33814 223 ARG A CA 1
ATOM 1559 C C . ARG A 1 223 ? 111.47700 101.08900 107.88200 1.000 51.87504 223 ARG A C 1
ATOM 1560 O O . ARG A 1 223 ? 110.32800 100.67300 107.69900 1.000 65.27118 223 ARG A O 1
ATOM 1568 N N . LYS A 1 224 ? 112.05200 101.07800 109.08600 1.000 49.31865 224 LYS A N 1
ATOM 1569 C CA . LYS A 1 224 ? 111.29100 100.64700 110.25600 1.000 52.57582 224 LYS A CA 1
ATOM 1570 C C . LYS A 1 224 ? 110.10400 101.57000 110.50900 1.000 54.77517 224 LYS A C 1
ATOM 1571 O O . LYS A 1 224 ? 109.00700 101.10800 110.84400 1.000 57.03491 224 LYS A O 1
ATOM 1577 N N . ALA A 1 225 ? 110.30900 102.88100 110.35500 1.000 49.98508 225 ALA A N 1
ATOM 1578 C CA . ALA A 1 225 ? 109.22000 103.83500 110.54100 1.000 41.58868 225 ALA A CA 1
ATOM 1579 C C . ALA A 1 225 ? 108.12800 103.64600 109.49700 1.000 48.24837 225 ALA A C 1
ATOM 1580 O O . ALA A 1 225 ? 106.93700 103.72300 109.81600 1.000 55.71232 225 ALA A O 1
ATOM 1582 N N . GLN A 1 226 ? 108.51400 103.41200 108.24200 1.000 50.37692 226 GLN A N 1
ATOM 1583 C CA . GLN A 1 226 ? 107.53000 103.17400 107.19100 1.000 49.26864 226 GLN A CA 1
ATOM 1584 C C . GLN A 1 226 ? 106.75900 101.88500 107.43800 1.000 49.29538 226 GLN A C 1
ATOM 1585 O O . GLN A 1 226 ? 105.55300 101.82000 107.18100 1.000 60.09503 226 GLN A O 1
ATOM 1591 N N . GLN A 1 227 ? 107.43800 100.84400 107.92200 1.000 43.48017 227 GLN A N 1
ATOM 1592 C CA . GLN A 1 227 ? 106.74300 99.61000 108.26600 1.000 45.82035 227 GLN A CA 1
ATOM 1593 C C . GLN A 1 227 ? 105.76200 99.83000 109.40600 1.000 52.56473 227 GLN A C 1
ATOM 1594 O O . GLN A 1 227 ? 104.65600 99.27800 109.39500 1.000 60.40128 227 GLN A O 1
ATOM 1600 N N . THR A 1 228 ? 106.15500 100.61600 110.41100 1.000 49.79480 228 THR A N 1
ATOM 1601 C CA . THR A 1 228 ? 105.26600 100.86200 111.54300 1.000 38.07572 228 THR A CA 1
ATOM 1602 C C . THR A 1 228 ? 104.00200 101.58700 111.10300 1.000 54.41127 228 THR A C 1
ATOM 1603 O O . THR A 1 228 ? 102.89800 101.24100 111.53500 1.000 63.87100 228 THR A O 1
ATOM 1607 N N . LEU A 1 229 ? 104.14500 102.59300 110.23900 1.000 53.38933 229 LEU A N 1
ATOM 1608 C CA . LEU A 1 229 ? 102.98200 103.33800 109.77100 1.000 44.87314 229 LEU A CA 1
ATOM 1609 C C . LEU A 1 229 ? 102.04700 102.45000 108.96200 1.000 50.39262 229 LEU A C 1
ATOM 1610 O O . LEU A 1 229 ? 100.82100 102.54100 109.09600 1.000 54.87847 229 LEU A O 1
ATOM 1615 N N . SER A 1 230 ? 102.60300 101.58400 108.11300 1.000 47.90812 230 SER A N 1
ATOM 1616 C CA . SER A 1 230 ? 101.77300 100.69800 107.31000 1.000 48.14820 230 SER A CA 1
ATOM 1617 C C . SER A 1 230 ? 101.06900 99.64100 108.14900 1.000 52.28188 230 SER A C 1
ATOM 1618 O O . SER A 1 230 ? 100.10500 99.03500 107.67300 1.000 55.74207 230 SER A O 1
ATOM 1621 N N . ARG A 1 231 ? 101.52800 99.40100 109.37400 1.000 43.55893 231 ARG A N 1
ATOM 1622 C CA . ARG A 1 231 ? 100.87800 98.44700 110.26000 1.000 47.95723 231 ARG A CA 1
ATOM 1623 C C . ARG A 1 231 ? 99.71900 99.04900 111.03700 1.000 47.09863 231 ARG A C 1
ATOM 1624 O O . ARG A 1 231 ? 98.94400 98.29900 111.63500 1.000 53.39688 231 ARG A O 1
ATOM 1632 N N . ARG A 1 232 ? 99.57100 100.36800 111.02900 1.000 51.30938 232 ARG A N 1
ATOM 1633 C CA . ARG A 1 232 ? 98.55500 101.05300 111.81300 1.000 50.73833 232 ARG A CA 1
ATOM 1634 C C . ARG A 1 232 ? 97.36800 101.44600 110.93900 1.000 57.14574 232 ARG A C 1
ATOM 1635 O O . ARG A 1 232 ? 97.44500 101.48100 109.71000 1.000 61.44181 232 ARG A O 1
ATOM 1643 N N . LYS A 1 233 ? 96.25600 101.75000 111.60200 1.000 52.71903 233 LYS A N 1
ATOM 1644 C CA . LYS A 1 233 ? 95.01500 102.10500 110.92900 1.000 44.85717 233 LYS A CA 1
ATOM 1645 C C . LYS A 1 233 ? 94.97400 103.61100 110.71300 1.000 50.07012 233 LYS A C 1
ATOM 1646 O O . LYS A 1 233 ? 95.11300 104.37900 111.66900 1.000 58.21180 233 LYS A O 1
ATOM 1652 N N . LYS A 1 234 ? 94.76900 104.02800 109.46600 1.000 56.76452 234 LYS A N 1
ATOM 1653 C CA . LYS A 1 234 ? 94.79000 105.44600 109.12900 1.000 53.78588 234 LYS A CA 1
ATOM 1654 C C . LYS A 1 234 ? 93.70900 106.20200 109.89300 1.000 52.71767 234 LYS A C 1
ATOM 1655 O O . LYS A 1 234 ? 92.62200 105.68200 110.16000 1.000 48.82654 234 LYS A O 1
ATOM 1657 N N . GLY A 1 235 ? 94.02500 107.44200 110.25600 1.000 59.13152 235 GLY A N 1
ATOM 1658 C CA . GLY A 1 235 ? 93.11600 108.26400 111.02700 1.000 63.64230 235 GLY A CA 1
ATOM 1659 C C . GLY A 1 235 ? 93.15400 108.04300 112.52100 1.000 65.12571 235 GLY A C 1
ATOM 1660 O O . GLY A 1 235 ? 92.32000 108.61100 113.23500 1.000 64.13032 235 GLY A O 1
ATOM 1661 N N . SER A 1 236 ? 94.08800 107.24100 113.01700 1.000 55.65538 236 SER A N 1
ATOM 1662 C CA . SER A 1 236 ? 94.20100 106.94900 114.43600 1.000 50.57833 236 SER A CA 1
ATOM 1663 C C . SER A 1 236 ? 95.18800 107.90000 115.10900 1.000 55.56621 236 SER A C 1
ATOM 1664 O O . SER A 1 236 ? 95.97900 108.58400 114.45900 1.000 55.67521 236 SER A O 1
ATOM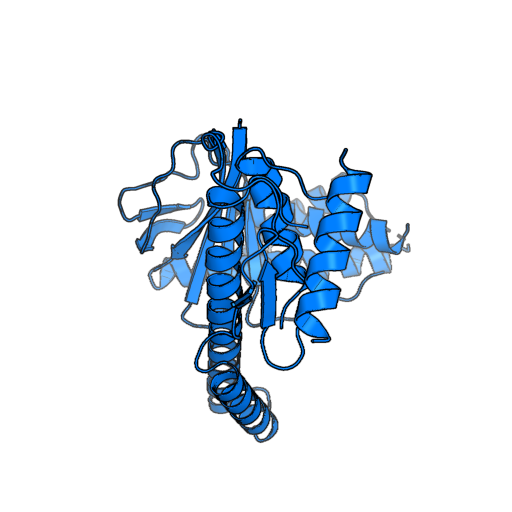 1667 N N . ALA A 1 237 ? 95.12600 107.94200 116.44200 1.000 48.87016 237 ALA A N 1
ATOM 1668 C CA . ALA A 1 237 ? 96.04900 108.78500 117.19500 1.000 46.55297 237 ALA A CA 1
ATOM 1669 C C . ALA A 1 237 ? 97.45600 108.20500 117.18700 1.000 48.81615 237 ALA A C 1
ATOM 1670 O O . ALA A 1 237 ? 98.43400 108.93600 116.99900 1.000 57.22348 237 ALA A O 1
ATOM 1672 N N . ARG A 1 238 ? 97.57900 106.89100 117.39100 1.000 45.57373 238 ARG A N 1
ATOM 1673 C CA . ARG A 1 238 ? 98.87900 106.24500 117.25500 1.000 35.02298 238 ARG A CA 1
ATOM 1674 C C . ARG A 1 238 ? 99.35100 106.24500 115.81100 1.000 27.76466 238 ARG A C 1
ATOM 1675 O O . ARG A 1 238 ? 100.55400 106.32900 115.55600 1.000 20.06003 238 ARG A O 1
ATOM 1683 N N . TYR A 1 239 ? 98.42600 106.15200 114.85600 1.000 54.18363 239 TYR A N 1
ATOM 1684 C CA . TYR A 1 239 ? 98.79300 106.36800 113.46300 1.000 48.30028 239 TYR A CA 1
ATOM 1685 C C . TYR A 1 239 ? 99.33500 107.77400 113.26200 1.000 51.60131 239 TYR A C 1
ATOM 1686 O O . TYR A 1 239 ? 100.28300 107.97600 112.50100 1.000 55.60777 239 TYR A O 1
ATOM 1695 N N . GLY A 1 240 ? 98.74300 108.76000 113.93700 1.000 48.28813 240 GLY A N 1
ATOM 1696 C CA . GLY A 1 240 ? 99.27000 110.11200 113.86100 1.000 43.25700 240 GLY A CA 1
ATOM 1697 C C . GLY A 1 240 ? 100.66000 110.22900 114.45400 1.000 49.33869 240 GLY A C 1
ATOM 1698 O O . GLY A 1 240 ? 101.52700 110.90400 113.89400 1.000 53.07828 240 GLY A O 1
ATOM 1699 N N . LYS A 1 241 ? 100.89500 109.57000 115.59000 1.000 48.79391 241 LYS A N 1
ATOM 1700 C CA . LYS A 1 241 ? 102.22300 109.58400 116.19600 1.000 33.36238 241 LYS A CA 1
ATOM 1701 C C . LYS A 1 241 ? 103.25100 108.90300 115.30200 1.000 39.19527 241 LYS A C 1
ATOM 1702 O O . LYS A 1 241 ? 104.37600 109.39000 115.16300 1.000 43.37270 241 LYS A O 1
ATOM 1708 N N . ALA A 1 242 ? 102.88800 107.77500 114.69000 1.000 51.36872 242 ALA A N 1
ATOM 1709 C CA . ALA A 1 242 ? 103.80600 107.09600 113.78100 1.000 45.86565 242 ALA A CA 1
ATOM 1710 C C . ALA A 1 242 ? 104.04300 107.90200 112.51400 1.000 44.39952 242 ALA A C 1
ATOM 1711 O O . ALA A 1 242 ? 105.14900 107.88400 111.97100 1.000 40.15647 242 ALA A O 1
ATOM 1713 N N . LYS A 1 243 ? 103.02100 108.60100 112.02200 1.000 57.19978 243 LYS A N 1
ATOM 1714 C CA . LYS A 1 243 ? 103.20100 109.47500 110.87000 1.000 51.49600 243 LYS A CA 1
ATOM 1715 C C . LYS A 1 243 ? 104.12500 110.63500 111.20900 1.000 48.71499 243 LYS A C 1
ATOM 1716 O O . LYS A 1 243 ? 104.97100 111.02400 110.39800 1.000 59.20210 243 LYS A O 1
ATOM 1722 N N . THR A 1 244 ? 103.98900 111.18900 112.41600 1.000 42.05573 244 THR A N 1
ATOM 1723 C CA . THR A 1 244 ? 104.89300 112.24400 112.86000 1.000 39.93276 244 THR A CA 1
ATOM 1724 C C . THR A 1 244 ? 106.31300 111.72200 113.03300 1.000 45.49643 244 THR A C 1
ATOM 1725 O O . THR A 1 244 ? 107.27300 112.41800 112.70200 1.000 51.63936 244 THR A O 1
ATOM 1729 N N . LYS A 1 245 ? 106.47200 110.50100 113.55200 1.000 49.94485 245 LYS A N 1
ATOM 1730 C CA . LYS A 1 245 ? 107.80700 109.91900 113.67900 1.000 37.56847 245 LYS A CA 1
ATOM 1731 C C . LYS A 1 245 ? 108.42600 109.64300 112.31600 1.000 29.02240 245 LYS A C 1
ATOM 1732 O O . LYS A 1 245 ? 109.63200 109.82900 112.12800 1.000 36.35376 245 LYS A O 1
ATOM 1738 N N . LEU A 1 246 ? 107.62400 109.17800 111.35900 1.000 44.96443 246 LEU A N 1
ATOM 1739 C CA . LEU A 1 246 ? 108.11800 109.00100 110.00000 1.000 42.13580 246 LEU A CA 1
ATOM 1740 C C . LEU A 1 246 ? 108.52800 110.33400 109.39300 1.000 35.64981 246 LEU A C 1
ATOM 1741 O O . LEU A 1 246 ? 109.54600 110.42000 108.70200 1.000 38.76832 246 LEU A O 1
ATOM 1746 N N . ALA A 1 247 ? 107.74600 111.38500 109.64200 1.000 42.85992 247 ALA A N 1
ATOM 1747 C CA . ALA A 1 247 ? 108.11900 112.71600 109.17600 1.000 35.84907 247 ALA A CA 1
ATOM 1748 C C . ALA A 1 247 ? 109.39500 113.20000 109.85000 1.000 37.36883 247 ALA A C 1
ATOM 1749 O O . ALA A 1 247 ? 110.22400 113.85600 109.21600 1.000 47.02747 247 ALA A O 1
ATOM 1751 N N . ARG A 1 248 ? 109.56500 112.89200 111.13700 1.000 44.43546 248 ARG A N 1
ATOM 1752 C CA . ARG A 1 248 ? 110.78500 113.26200 111.84700 1.000 42.27214 248 ARG A CA 1
ATOM 1753 C C . ARG A 1 248 ? 111.99800 112.54800 111.27500 1.000 43.53984 248 ARG A C 1
ATOM 1754 O O . ARG A 1 248 ? 113.06000 113.15200 111.12300 1.000 44.82609 248 ARG A O 1
ATOM 1762 N N . ILE A 1 249 ? 111.86700 111.25600 110.96900 1.000 48.34373 249 ILE A N 1
ATOM 1763 C CA . ILE A 1 249 ? 112.98500 110.51800 110.39000 1.000 39.01863 249 ILE A CA 1
ATOM 1764 C C . ILE A 1 249 ? 113.25900 110.97600 108.96300 1.000 40.53659 249 ILE A C 1
ATOM 1765 O O . ILE A 1 249 ? 114.41500 111.02600 108.53700 1.000 50.76251 249 ILE A O 1
ATOM 1770 N N . HIS A 1 250 ? 112.21800 111.31500 108.20000 1.000 45.78491 250 HIS A N 1
ATOM 1771 C CA . HIS A 1 250 ? 112.43100 111.91700 106.88800 1.000 30.06746 250 HIS A CA 1
ATOM 1772 C C . HIS A 1 250 ? 113.17600 113.23600 107.01000 1.000 44.47249 250 HIS A C 1
ATOM 1773 O O . HIS A 1 250 ? 114.10800 113.50400 106.24600 1.000 60.24198 250 HIS A O 1
ATOM 1780 N N . LYS A 1 251 ? 112.77500 114.07300 107.96700 1.000 47.63327 251 LYS A N 1
ATOM 1781 C CA . LYS A 1 251 ? 113.45200 115.34300 108.18700 1.000 41.39968 251 LYS A CA 1
ATOM 1782 C C . LYS A 1 251 ? 114.88600 115.12400 108.63800 1.000 44.92618 251 LYS A C 1
ATOM 1783 O O . LYS A 1 251 ? 115.77800 115.88500 108.27000 1.000 53.87632 251 LYS A O 1
ATOM 1789 N N . ARG A 1 252 ? 115.12300 114.09100 109.44400 1.000 49.21127 252 ARG A N 1
ATOM 1790 C CA . ARG A 1 252 ? 116.47100 113.77700 109.90300 1.000 42.46691 252 ARG A CA 1
ATOM 1791 C C . ARG A 1 252 ? 117.34900 113.30400 108.75600 1.000 41.04467 252 ARG A C 1
ATOM 1792 O O . ARG A 1 252 ? 118.51900 113.68100 108.67000 1.000 52.34485 252 ARG A O 1
ATOM 1800 N N . ILE A 1 253 ? 116.80200 112.47500 107.86700 1.000 46.20459 253 ILE A N 1
ATOM 1801 C CA . ILE A 1 253 ? 117.54400 112.04500 106.68700 1.000 44.85332 253 ILE A CA 1
ATOM 1802 C C . ILE A 1 253 ? 117.83900 113.23300 105.78600 1.000 45.34476 253 ILE A C 1
ATOM 1803 O O . ILE A 1 253 ? 118.94400 113.36400 105.25000 1.000 55.29010 253 ILE A O 1
ATOM 1808 N N . VAL A 1 254 ? 116.85900 114.11900 105.60900 1.000 44.31180 254 VAL A N 1
ATOM 1809 C CA . VAL A 1 254 ? 117.07100 115.31400 104.80000 1.000 45.89028 254 VAL A CA 1
ATOM 1810 C C . VAL A 1 254 ? 118.11200 116.22000 105.44500 1.000 51.06360 254 VAL A C 1
ATOM 1811 O O . VAL A 1 254 ? 118.95600 116.79500 104.75800 1.000 58.68210 254 VAL A O 1
ATOM 1815 N N . ASN A 1 255 ? 118.07400 116.35800 106.77000 1.000 47.20531 255 ASN A N 1
ATOM 1816 C CA . ASN A 1 255 ? 119.05600 117.17600 107.47100 1.000 45.04032 255 ASN A CA 1
ATOM 1817 C C . ASN A 1 255 ? 120.45400 116.59900 107.32400 1.000 48.78700 255 ASN A C 1
ATOM 1818 O O . ASN A 1 255 ? 121.40600 117.32700 107.03800 1.000 45.29049 255 ASN A O 1
ATOM 1823 N N . LYS A 1 256 ? 120.59500 115.28500 107.50800 1.000 51.00648 256 LYS A N 1
ATOM 1824 C CA . LYS A 1 256 ? 121.90000 114.64900 107.36800 1.000 42.49351 256 LYS A CA 1
ATOM 1825 C C . LYS A 1 256 ? 122.42500 114.77900 105.94600 1.000 48.00638 256 LYS A C 1
ATOM 1826 O O . LYS A 1 256 ? 123.58700 115.14300 105.73400 1.000 60.92914 256 LYS A O 1
ATOM 1832 N N . ARG A 1 257 ? 121.57500 114.50900 104.95600 1.000 43.86335 257 ARG A N 1
ATOM 1833 C CA . ARG A 1 257 ? 122.00400 114.58300 103.56500 1.000 46.12638 257 ARG A CA 1
ATOM 1834 C C . ARG A 1 257 ? 122.33700 116.01200 103.16400 1.000 45.91240 257 ARG A C 1
ATOM 1835 O O . ARG A 1 257 ? 123.37100 116.26600 102.53900 1.000 49.35184 257 ARG A O 1
ATOM 1843 N N . GLN A 1 258 ? 121.47800 116.96400 103.52900 1.000 50.74439 258 GLN A N 1
ATOM 1844 C CA . GLN A 1 258 ? 121.69800 118.35400 103.16700 1.000 49.60262 258 GLN A CA 1
ATOM 1845 C C . GLN A 1 258 ? 122.87900 118.94700 103.91200 1.000 55.19687 258 GLN A C 1
ATOM 1846 O O . GLN A 1 258 ? 123.57700 119.79400 103.36500 1.000 60.58533 258 GLN A O 1
ATOM 1852 N N . ASP A 1 259 ? 123.13700 118.51100 105.14400 1.000 58.70289 259 ASP A N 1
ATOM 1853 C CA . ASP A 1 259 ? 124.30100 119.00200 105.86700 1.000 48.03055 259 ASP A CA 1
ATOM 1854 C C . ASP A 1 259 ? 125.58400 118.42000 105.29600 1.000 52.09354 259 ASP A C 1
ATOM 1855 O O . ASP A 1 259 ? 126.57500 119.14000 105.12900 1.000 60.57554 259 ASP A O 1
ATOM 1860 N N . PHE A 1 260 ? 125.58300 117.12100 104.98100 1.000 46.47376 260 PHE A N 1
ATOM 1861 C CA . PHE A 1 260 ? 126.72400 116.52100 104.30400 1.000 44.46154 260 PHE A CA 1
ATOM 1862 C C . PHE A 1 260 ? 127.01200 117.23400 102.99200 1.000 47.99904 260 PHE A C 1
ATOM 1863 O O . PHE A 1 260 ? 128.16500 117.57000 102.70200 1.000 54.50639 260 PHE A O 1
ATOM 1871 N N . LEU A 1 261 ? 125.97200 117.50700 102.20200 1.000 45.41141 261 LEU A N 1
ATOM 1872 C CA . LEU A 1 261 ? 126.16700 118.16200 100.91400 1.000 39.40164 261 LEU A CA 1
ATOM 1873 C C . LEU A 1 261 ? 126.51400 119.63800 101.05700 1.000 40.23952 261 LEU A C 1
ATOM 1874 O O . LEU A 1 261 ? 127.29200 120.15500 100.25700 1.000 49.25477 261 LEU A O 1
ATOM 1879 N N . HIS A 1 262 ? 125.96200 120.32900 102.05600 1.000 47.73904 262 HIS A N 1
ATOM 1880 C CA . HIS A 1 262 ? 126.33500 121.71500 102.30800 1.000 39.46379 262 HIS A CA 1
ATOM 1881 C C . HIS A 1 262 ? 127.80400 121.81500 102.67600 1.000 43.24013 262 HIS A C 1
ATOM 1882 O O . HIS A 1 262 ? 128.53800 122.64300 102.13200 1.000 43.44017 262 HIS A O 1
ATOM 1889 N N . LYS A 1 263 ? 128.25100 120.97300 103.60800 1.000 55.24676 263 LYS A N 1
ATOM 1890 C CA . LYS A 1 263 ? 129.65300 120.98700 103.99800 1.000 47.81983 263 LYS A CA 1
ATOM 1891 C C . LYS A 1 263 ? 130.55100 120.59200 102.83600 1.000 50.89978 263 LYS A C 1
ATOM 1892 O O . LYS A 1 263 ? 131.58800 121.22300 102.60700 1.000 57.61005 263 LYS A O 1
ATOM 1898 N N . LEU A 1 264 ? 130.15400 119.57500 102.06600 1.000 37.26034 264 LEU A N 1
ATOM 1899 C CA . LEU A 1 264 ? 130.96700 119.14500 100.93500 1.000 44.52000 264 LEU A CA 1
ATOM 1900 C C . LEU A 1 264 ? 131.05600 120.22300 99.86200 1.000 42.27534 264 LEU A C 1
ATOM 1901 O O . LEU A 1 264 ? 132.14100 120.49100 99.34200 1.000 49.65482 264 LEU A O 1
ATOM 1906 N N . THR A 1 265 ? 129.93700 120.86800 99.53000 1.000 44.43437 265 THR A N 1
ATOM 1907 C CA . THR A 1 265 ? 129.93900 121.87000 98.47200 1.000 43.84789 265 THR A CA 1
ATOM 1908 C C . THR A 1 265 ? 130.58200 123.17600 98.91600 1.000 52.86898 265 THR A C 1
ATOM 1909 O O . THR A 1 265 ? 131.23300 123.84100 98.10700 1.000 59.00218 265 THR A O 1
ATOM 1913 N N . THR A 1 266 ? 130.43500 123.55800 100.18600 1.000 54.77633 266 THR A N 1
ATOM 1914 C CA . THR A 1 266 ? 131.18000 124.70400 100.69100 1.000 47.52049 266 THR A CA 1
ATOM 1915 C C . THR A 1 266 ? 132.67300 124.41800 100.70600 1.000 53.04450 266 THR A C 1
ATOM 1916 O O . THR A 1 266 ? 133.47800 125.28900 100.36500 1.000 59.64973 266 THR A O 1
ATOM 1920 N N . SER A 1 267 ? 133.06300 123.20300 101.10000 1.000 61.16827 267 SER A N 1
ATOM 1921 C CA . SER A 1 267 ? 134.46800 122.82500 101.05500 1.000 60.11783 267 SER A CA 1
ATOM 1922 C C . SER A 1 267 ? 134.98600 122.84600 99.62800 1.000 62.08271 267 SER A C 1
ATOM 1923 O O . SER A 1 267 ? 136.12400 123.25600 99.37900 1.000 69.12272 267 SER A O 1
ATOM 1926 N N . LEU A 1 268 ? 134.16700 122.39900 98.67700 1.000 48.77007 268 LEU A N 1
ATOM 1927 C CA . LEU A 1 268 ? 134.57100 122.42000 97.27800 1.000 54.83214 268 LEU A CA 1
ATOM 1928 C C . LEU A 1 268 ? 134.72200 123.84600 96.76300 1.000 56.30921 268 LEU A C 1
ATOM 1929 O O . LEU A 1 268 ? 135.67500 124.15000 96.03900 1.000 66.68577 268 LEU A O 1
ATOM 1934 N N . VAL A 1 269 ? 133.79900 124.73400 97.13200 1.000 64.40104 269 VAL A N 1
ATOM 1935 C CA . VAL A 1 269 ? 133.83900 126.10900 96.64100 1.000 69.05102 269 VAL A CA 1
ATOM 1936 C C . VAL A 1 269 ? 135.00700 126.87200 97.25800 1.000 68.98090 269 VAL A C 1
ATOM 1937 O O . VAL A 1 269 ? 135.71700 127.61300 96.56900 1.000 71.54264 269 VAL A O 1
ATOM 1941 N N . ARG A 1 270 ? 135.21800 126.71300 98.56700 1.000 73.75145 270 ARG A N 1
ATOM 1942 C CA . ARG A 1 270 ? 136.34000 127.37400 99.22600 1.000 75.50499 270 ARG A CA 1
ATOM 1943 C C . ARG A 1 270 ? 137.67100 126.80800 98.74700 1.000 77.02842 270 ARG A C 1
ATOM 1944 O O . ARG A 1 270 ? 138.59100 127.55700 98.40100 1.000 73.96789 270 ARG A O 1
ATOM 1952 N N . GLU A 1 271 ? 137.79000 125.47900 98.72500 1.000 78.23769 271 GLU A N 1
ATOM 1953 C CA . GLU A 1 271 ? 139.05400 124.82900 98.40400 1.000 80.04256 271 GLU A CA 1
ATOM 1954 C C . GLU A 1 271 ? 139.34900 124.85900 96.91000 1.000 78.86305 271 GLU A C 1
ATOM 1955 O O . GLU A 1 271 ? 140.51200 124.97700 96.51000 1.000 81.78362 271 GLU A O 1
ATOM 1957 N N . TYR A 1 272 ? 138.32300 124.74400 96.07400 1.000 73.25824 272 TYR A N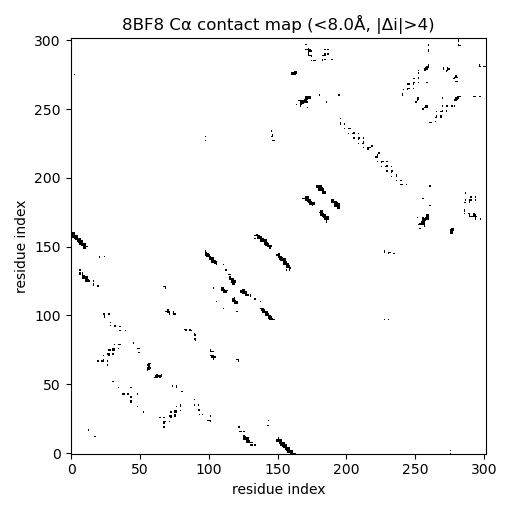 1
ATOM 1958 C CA . TYR A 1 272 ? 138.50600 124.70400 94.63200 1.000 76.62100 272 TYR A CA 1
ATOM 1959 C C . TYR A 1 272 ? 137.69500 125.81200 93.98300 1.000 74.49844 272 TYR A C 1
ATOM 1960 O O . TYR A 1 272 ? 136.55500 126.07000 94.37400 1.000 75.93791 272 TYR A O 1
ATOM 1969 N N . GLU A 1 273 ? 138.28800 126.46600 92.98700 1.000 81.06670 273 GLU A N 1
ATOM 1970 C CA . GLU A 1 273 ? 137.54300 127.45300 92.21900 1.000 81.17674 273 GLU A CA 1
ATOM 1971 C C . GLU A 1 273 ? 136.56100 126.79800 91.25800 1.000 84.11192 273 GLU A C 1
ATOM 1972 O O . GLU A 1 273 ? 135.59600 127.44600 90.83900 1.000 88.33751 273 GLU A O 1
ATOM 1978 N N . ILE A 1 274 ? 136.78000 125.53000 90.91100 1.000 77.09649 274 ILE A N 1
ATOM 1979 C CA . ILE A 1 274 ? 135.91400 124.77900 90.01100 1.000 74.13400 274 ILE A CA 1
ATOM 1980 C C . ILE A 1 274 ? 135.59300 123.44000 90.65800 1.000 72.11792 274 ILE A C 1
ATOM 1981 O O . ILE A 1 274 ? 136.43300 122.84000 91.33400 1.000 80.07387 274 ILE A O 1
ATOM 1986 N N . ILE A 1 275 ? 134.36500 122.97100 90.45300 1.000 60.60054 275 ILE A N 1
ATOM 1987 C CA . ILE A 1 275 ? 133.92800 121.65800 90.92600 1.000 58.90221 275 ILE A CA 1
ATOM 1988 C C . ILE A 1 275 ? 133.41100 120.90800 89.70100 1.000 67.18041 275 ILE A C 1
ATOM 1989 O O . ILE A 1 275 ? 132.23500 121.00900 89.34100 1.000 70.41721 275 ILE A O 1
ATOM 1994 N N . GLY A 1 276 ? 134.28800 120.14500 89.05600 1.000 87.66096 276 GLY A N 1
ATOM 1995 C CA . GLY A 1 276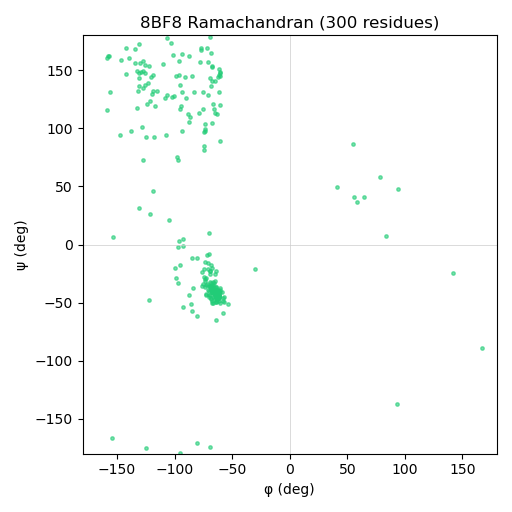 ? 133.92300 119.39900 87.86400 1.000 83.34189 276 GLY A CA 1
ATOM 1996 C C . GLY A 1 276 ? 132.99200 118.23700 88.14400 1.000 81.90805 276 GLY A C 1
ATOM 1997 O O . GLY A 1 276 ? 132.51100 117.58000 87.22300 1.000 82.83859 276 GLY A O 1
ATOM 1998 N N . ALA A 1 298 ? 122.34600 108.64700 98.32400 1.000 81.20006 298 ALA A N 1
ATOM 1999 C CA . ALA A 1 298 ? 123.14800 109.59900 97.56600 1.000 86.69847 298 ALA A CA 1
ATOM 2000 C C . ALA A 1 298 ? 122.60000 111.01900 97.69900 1.000 91.39785 298 ALA A C 1
ATOM 2001 O O . ALA A 1 298 ? 123.00500 111.77000 98.58700 1.000 84.81083 298 ALA A O 1
ATOM 2003 N N . GLY A 1 299 ? 121.67600 111.37800 96.81100 1.000 78.39961 299 GLY A N 1
ATOM 2004 C CA . GLY A 1 299 ? 121.10300 112.70900 96.80400 1.000 65.41565 299 GLY A CA 1
ATOM 2005 C C . GLY A 1 299 ? 121.82800 113.63500 95.85400 1.000 65.45199 299 GLY A C 1
ATOM 2006 O O . GLY A 1 299 ? 122.17100 114.76200 96.21600 1.000 75.83986 299 GLY A O 1
ATOM 2007 N N . TRP A 1 300 ? 122.07100 113.16700 94.63000 1.000 63.39176 300 TRP A N 1
ATOM 2008 C CA . TRP A 1 300 ? 122.86500 113.93600 93.68000 1.000 62.37996 300 TRP A CA 1
ATOM 2009 C C . TRP A 1 300 ? 122.14500 115.18700 93.18900 1.000 66.36608 300 TRP A C 1
ATOM 2010 O O . TRP A 1 300 ? 122.80800 116.14600 92.77800 1.000 63.63835 300 TRP A O 1
ATOM 2021 N N . GLY A 1 301 ? 120.81100 115.19900 93.21000 1.000 68.96902 301 GLY A N 1
ATOM 2022 C CA . GLY A 1 301 ? 120.09000 116.39900 92.81300 1.000 64.87114 301 GLY A CA 1
ATOM 2023 C C . GLY A 1 301 ? 120.33700 117.56100 93.75600 1.000 69.71747 301 GLY A C 1
ATOM 2024 O O . GLY A 1 301 ? 120.61200 118.68400 93.32200 1.000 75.70634 301 GLY A O 1
ATOM 2025 N N . GLU A 1 302 ? 120.25200 117.30200 95.06400 1.000 63.86093 302 GLU A N 1
ATOM 2026 C CA . GLU A 1 302 ? 120.57800 118.33000 96.04700 1.000 58.06096 302 GLU A CA 1
ATOM 2027 C C . GLU A 1 302 ? 122.03500 118.74800 95.92800 1.000 57.68535 302 GLU A C 1
ATOM 2028 O O . GLU A 1 302 ? 122.36200 119.93300 96.05100 1.000 66.16005 302 GLU A O 1
ATOM 2034 N N . PHE A 1 303 ? 122.92500 117.78000 95.70200 1.000 50.10781 303 PHE A N 1
ATOM 2035 C CA . PHE A 1 303 ? 124.34000 118.07800 95.52400 1.000 47.88412 303 PHE A CA 1
ATOM 2036 C C . PHE A 1 303 ? 124.55000 119.06300 94.38300 1.000 53.19721 303 PHE A C 1
ATOM 2037 O O . PHE A 1 303 ? 125.23700 120.07600 94.54100 1.000 63.12887 303 PHE A O 1
ATOM 2045 N N . ILE A 1 304 ? 123.94400 118.78800 93.22600 1.000 55.42170 304 ILE A N 1
ATOM 2046 C CA . ILE A 1 304 ? 124.12500 119.65900 92.06800 1.000 59.44470 304 ILE A CA 1
ATOM 2047 C C . ILE A 1 304 ? 123.48600 121.02200 92.30900 1.000 56.14889 304 ILE A C 1
ATOM 2048 O O . ILE A 1 304 ? 124.05500 122.05800 91.94800 1.000 56.26552 304 ILE A O 1
ATOM 2053 N N . ARG A 1 305 ? 122.29900 121.05000 92.92100 1.000 57.90453 305 ARG A N 1
ATOM 2054 C CA . ARG A 1 305 ? 121.63900 122.32600 93.18400 1.000 55.10601 305 ARG A CA 1
ATOM 2055 C C . ARG A 1 305 ? 122.48900 123.20600 94.09100 1.000 58.06458 305 ARG A C 1
ATOM 2056 O O . ARG A 1 305 ? 122.72800 124.38500 93.79000 1.000 59.30653 305 ARG A O 1
ATOM 2064 N N . GLN A 1 306 ? 122.94900 122.64700 95.21300 1.000 57.80837 306 GLN A N 1
ATOM 2065 C CA . GLN A 1 306 ? 123.77400 123.40500 96.14400 1.000 43.72821 306 GLN A CA 1
ATOM 2066 C C . GLN A 1 306 ? 125.07900 123.83500 95.49500 1.000 38.50196 306 GLN A C 1
ATOM 2067 O O . GLN A 1 306 ? 125.50700 124.98300 95.64200 1.000 52.21436 306 GLN A O 1
ATOM 2073 N N . LEU A 1 307 ? 125.72300 122.92700 94.76000 1.000 55.31577 307 LEU A N 1
ATOM 2074 C CA . LEU A 1 307 ? 126.96600 123.27100 94.08600 1.000 58.85080 307 LEU A CA 1
ATOM 2075 C C . LEU A 1 307 ? 126.76800 124.44400 93.13900 1.000 59.95076 307 LEU A C 1
ATOM 2076 O O . LEU A 1 307 ? 127.55300 125.39800 93.15200 1.000 59.21946 307 LEU A O 1
ATOM 2081 N N . GLU A 1 308 ? 125.69800 124.41300 92.33900 1.000 61.17539 308 GLU A N 1
ATOM 2082 C CA . GLU A 1 308 ? 125.48300 125.46400 91.35200 1.000 56.75997 308 GLU A CA 1
ATOM 2083 C C . GLU A 1 308 ? 125.16000 126.79500 92.01600 1.000 57.76419 308 GLU A C 1
ATOM 2084 O O . GLU A 1 308 ? 125.72400 127.83200 91.64200 1.000 58.50882 308 GLU A O 1
ATOM 2090 N N . TYR A 1 309 ? 124.26400 126.79800 93.00900 1.000 48.71550 309 TYR A N 1
ATOM 2091 C CA . TYR A 1 309 ? 123.88300 128.08700 93.57600 1.000 45.51531 309 TYR A CA 1
ATOM 2092 C C . TYR A 1 309 ? 124.99400 128.66500 94.44300 1.000 47.91292 309 TYR A C 1
ATOM 2093 O O . TYR A 1 309 ? 125.16600 129.88700 94.48100 1.000 47.73806 309 TYR A O 1
ATOM 2102 N N . LYS A 1 310 ? 125.79100 127.82100 95.10300 1.000 54.53767 310 LYS A N 1
ATOM 2103 C CA . LYS A 1 310 ? 126.93200 128.33800 95.84500 1.000 43.98127 310 LYS A CA 1
ATOM 2104 C C . LYS A 1 310 ? 128.05500 128.77800 94.91600 1.000 43.73096 310 LYS A C 1
ATOM 2105 O O . LYS A 1 310 ? 128.81000 129.69200 95.25800 1.000 54.62516 310 LYS A O 1
ATOM 2111 N N . ALA A 1 311 ? 128.18600 128.15400 93.74300 1.000 52.32229 311 ALA A N 1
ATOM 2112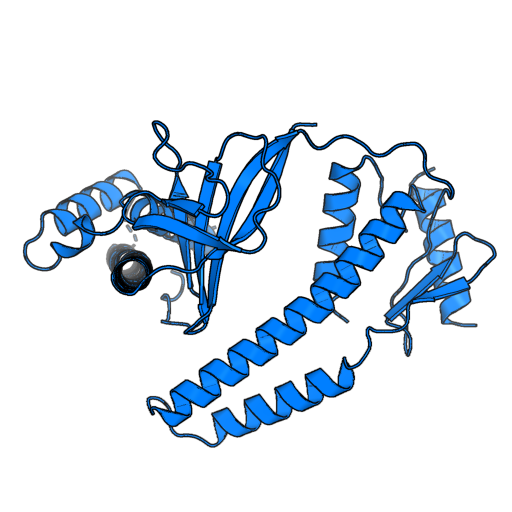 C CA . ALA A 1 311 ? 129.13500 128.65500 92.75700 1.000 58.95194 311 ALA A CA 1
ATOM 2113 C C . ALA A 1 311 ? 128.71800 130.02600 92.24600 1.000 62.86578 311 ALA A C 1
ATOM 2114 O O . ALA A 1 311 ? 129.56300 130.90600 92.04500 1.000 60.28687 311 ALA A O 1
ATOM 2116 N N . ALA A 1 312 ? 127.41800 130.22100 92.01800 1.000 67.02676 312 ALA A N 1
ATOM 2117 C CA . ALA A 1 312 ? 126.93400 131.54400 91.63600 1.000 64.06104 312 ALA A CA 1
ATOM 2118 C C . ALA A 1 312 ? 127.13500 132.55400 92.76000 1.000 59.30558 312 ALA A C 1
ATOM 2119 O O . ALA A 1 312 ? 127.53000 133.69900 92.51100 1.000 64.35402 312 ALA A O 1
ATOM 2121 N N . TRP A 1 313 ? 126.87000 132.14800 94.00300 1.000 57.67458 313 TRP A N 1
ATOM 2122 C CA . TRP A 1 313 ? 126.97100 133.06000 95.13700 1.000 59.61083 313 TRP A CA 1
ATOM 2123 C C . TRP A 1 313 ? 128.40800 133.48500 95.39900 1.000 67.51400 313 TRP A C 1
ATOM 2124 O O . TRP A 1 313 ? 128.69800 134.67800 95.54000 1.000 63.38285 313 TRP A O 1
ATOM 2135 N N . TYR A 1 314 ? 129.31800 132.52200 95.48900 1.000 65.40575 314 TYR A N 1
ATOM 2136 C CA . TYR A 1 314 ? 130.68300 132.77300 95.91800 1.000 58.52384 314 TYR A CA 1
ATOM 2137 C C . TYR A 1 314 ? 131.63000 133.03600 94.75700 1.000 60.33793 314 TYR A C 1
ATOM 2138 O O . TYR A 1 314 ? 132.83600 133.17900 94.98100 1.000 67.65652 314 TYR A O 1
ATOM 2147 N N . GLY A 1 315 ? 131.11900 133.10200 93.53200 1.000 66.63589 315 GLY A N 1
ATOM 2148 C CA . GLY A 1 315 ? 131.93700 133.45100 92.38800 1.000 73.40567 315 GLY A CA 1
ATOM 2149 C C . GLY A 1 315 ? 132.79400 132.31200 91.88000 1.000 75.30992 315 GLY A C 1
ATOM 2150 O O . GLY A 1 315 ? 134.02200 132.42800 91.81800 1.000 73.78572 315 GLY A O 1
ATOM 2151 N N . ARG A 1 316 ? 132.15800 131.20900 91.51000 1.000 79.60305 316 ARG A N 1
ATOM 2152 C CA . ARG A 1 316 ? 132.83500 130.04200 90.96500 1.000 79.12404 316 ARG A CA 1
ATOM 2153 C C . ARG A 1 316 ? 132.22500 129.68700 89.61300 1.000 80.43119 316 ARG A C 1
ATOM 2154 O O . ARG A 1 316 ? 131.36400 130.39600 89.08500 1.000 81.99268 316 ARG A O 1
ATOM 2162 N N . LEU A 1 317 ? 132.68900 128.57500 89.04900 1.000 78.24386 317 LEU A N 1
ATOM 2163 C CA . LEU A 1 317 ? 132.14600 128.05300 87.80600 1.000 81.28532 317 LEU A CA 1
ATOM 2164 C C . LEU A 1 317 ? 132.10300 126.53500 87.88200 1.000 80.02241 317 LEU A C 1
ATOM 2165 O O . LEU A 1 317 ? 132.95500 125.90600 88.51300 1.000 81.01633 317 LEU A O 1
ATOM 2167 N N . VAL A 1 318 ? 131.09200 125.95300 87.24200 1.000 84.98309 318 VAL A N 1
ATOM 2168 C CA . VAL A 1 318 ? 130.92100 124.50700 87.17800 1.000 87.06912 318 VAL A CA 1
ATOM 2169 C C . VAL A 1 318 ? 130.65300 124.12400 85.73100 1.000 87.51778 318 VAL A C 1
ATOM 2170 O O . VAL A 1 318 ? 129.81200 124.74100 85.06700 1.000 86.58962 318 VAL A O 1
ATOM 2174 N N . SER A 1 319 ? 131.36400 123.11300 85.24300 1.000 87.19820 319 SER A N 1
ATOM 2175 C CA . SER A 1 319 ? 131.20500 122.65000 83.87200 1.000 88.78719 319 SER A CA 1
ATOM 2176 C C . SER A 1 319 ? 130.20400 121.51000 83.74000 1.000 89.18954 319 SER A C 1
ATOM 2177 O O . SER A 1 319 ? 129.96400 121.04800 82.61900 1.000 86.69988 319 SER A O 1
ATOM 2180 N N . LYS A 1 320 ? 129.62200 121.05300 84.84600 1.000 89.77724 320 LYS A N 1
ATOM 2181 C CA . LYS A 1 320 ? 128.62300 119.98400 84.84300 1.000 88.11930 320 LYS A CA 1
ATOM 2182 C C . LYS A 1 320 ? 129.12800 118.72100 84.14900 1.000 86.01260 320 LYS A C 1
ATOM 2183 O O . LYS A 1 320 ? 128.81700 117.60500 84.56600 1.000 86.62141 320 LYS A O 1
ATOM 2185 N N . ASP A 1 359 ? 140.67400 101.50500 90.95300 1.000 115.87977 359 ASP A N 1
ATOM 2186 C CA . ASP A 1 359 ? 141.19300 102.33500 89.87300 1.000 117.25865 359 ASP A CA 1
ATOM 2187 C C . ASP A 1 359 ? 140.05800 102.94700 89.05800 1.000 117.45452 359 ASP A C 1
ATOM 2188 O O . ASP A 1 359 ? 140.24800 103.94600 88.36600 1.000 114.94258 359 ASP A O 1
ATOM 2190 N N . ARG A 1 360 ? 138.87500 102.33500 89.14500 1.000 123.11488 360 ARG A N 1
ATOM 2191 C CA . ARG A 1 360 ? 137.73100 102.82300 88.38100 1.000 121.17465 360 ARG A CA 1
ATOM 2192 C C . ARG A 1 360 ? 137.29000 104.19900 88.86400 1.000 121.25513 360 ARG A C 1
ATOM 2193 O O . ARG A 1 360 ? 137.12900 105.12600 88.06200 1.000 121.88613 360 ARG A O 1
ATOM 2195 N N . ASP A 1 361 ? 137.09400 104.35300 90.17700 1.000 120.76925 361 ASP A N 1
ATOM 2196 C CA . ASP A 1 361 ? 136.66100 105.64000 90.71200 1.000 120.96815 361 ASP A CA 1
ATOM 2197 C C . ASP A 1 361 ? 137.70700 106.72100 90.47600 1.000 119.37200 361 ASP A C 1
ATOM 2198 O O . ASP A 1 361 ? 137.37100 107.83600 90.06100 1.000 119.88625 361 ASP A O 1
ATOM 2203 N N . GLU A 1 362 ? 138.97800 106.40900 90.73300 1.000 114.88877 362 GLU A N 1
ATOM 2204 C CA . GLU A 1 362 ? 140.03500 107.40500 90.58700 1.000 116.35845 362 GLU A CA 1
ATOM 2205 C C . GLU A 1 362 ? 140.16000 107.86700 89.14100 1.000 116.64658 362 GLU A C 1
ATOM 2206 O O . GLU A 1 362 ? 140.22000 109.07100 88.86300 1.000 116.58419 362 GLU A O 1
ATOM 2208 N N . ASN A 1 363 ? 140.18700 106.91800 88.20200 1.000 114.87945 363 ASN A N 1
ATOM 2209 C CA . ASN A 1 363 ? 140.31900 107.28300 86.79600 1.000 114.78965 363 ASN A CA 1
ATOM 2210 C C . ASN A 1 363 ? 139.07900 108.00900 86.29500 1.000 115.82617 363 ASN A C 1
ATOM 2211 O O . ASN A 1 363 ? 139.18400 108.94100 85.49300 1.000 114.53748 363 ASN A O 1
ATOM 2216 N N . ALA A 1 364 ? 137.89500 107.59600 86.75300 1.000 110.72346 364 ALA A N 1
ATOM 2217 C CA . ALA A 1 364 ? 136.66900 108.27400 86.34600 1.000 107.34755 364 ALA A CA 1
ATOM 2218 C C . ALA A 1 364 ? 136.65900 109.72000 86.82500 1.000 109.43022 364 ALA A C 1
ATOM 2219 O O . ALA A 1 364 ? 136.31300 110.63500 86.06800 1.000 109.21072 364 ALA A O 1
ATOM 2221 N N . ALA A 1 365 ? 137.04800 109.94600 88.08300 1.000 106.62793 365 ALA A N 1
ATOM 2222 C CA . ALA A 1 365 ? 137.10500 111.30600 88.60800 1.000 102.93524 365 ALA A CA 1
ATOM 2223 C C . ALA A 1 365 ? 138.15100 112.13800 87.87700 1.000 103.34359 365 ALA A C 1
ATOM 2224 O O . ALA A 1 365 ? 137.91400 113.31100 87.56400 1.000 105.74945 365 ALA A O 1
ATOM 2226 N N . LEU A 1 366 ? 139.31500 111.54700 87.59200 1.000 110.93028 366 LEU A N 1
ATOM 2227 C CA . LEU A 1 366 ? 140.35000 112.27300 86.86200 1.000 112.89497 366 LEU A CA 1
ATOM 2228 C C . LEU A 1 366 ? 139.87700 112.64600 85.46200 1.000 112.84158 366 LEU A C 1
ATOM 2229 O O . LEU A 1 366 ? 140.11500 113.76700 84.99500 1.000 110.41565 366 LEU A O 1
ATOM 2234 N N . ASN A 1 367 ? 139.20700 111.71800 84.77600 1.000 117.60230 367 ASN A N 1
ATOM 2235 C CA . ASN A 1 367 ? 138.69800 112.00000 83.43900 1.000 117.40043 367 ASN A CA 1
ATOM 2236 C C . ASN A 1 367 ? 137.62700 113.08000 83.47800 1.000 117.96040 367 ASN A C 1
ATOM 2237 O O . ASN A 1 367 ? 137.59400 113.96000 82.60900 1.000 118.10063 367 ASN A O 1
ATOM 2242 N N . ILE A 1 368 ? 136.74100 113.02900 84.47700 1.000 113.07815 368 ILE A N 1
ATOM 2243 C CA . ILE A 1 368 ? 135.71100 114.05500 84.61200 1.000 111.54495 368 ILE A CA 1
ATOM 2244 C C . ILE A 1 368 ? 136.35200 115.41900 84.82000 1.000 111.24302 368 ILE A C 1
ATOM 2245 O O . ILE A 1 368 ? 135.96400 116.41100 84.19100 1.000 112.32469 368 ILE A O 1
ATOM 2247 N N . ARG A 1 369 ? 137.35700 115.48500 85.69700 1.000 109.89561 369 ARG A N 1
ATOM 2248 C CA . ARG A 1 369 ? 138.04900 116.74600 85.94100 1.000 110.46029 369 ARG A CA 1
ATOM 2249 C C . ARG A 1 369 ? 138.71100 117.26200 84.67300 1.000 110.37994 369 ARG A C 1
ATOM 2250 O O . ARG A 1 369 ? 138.59900 118.44700 84.33800 1.000 109.70860 369 ARG A O 1
ATOM 2252 N N . ARG A 1 370 ? 139.41100 116.38200 83.95300 1.000 120.31386 370 ARG A N 1
ATOM 2253 C CA . ARG A 1 370 ? 140.13500 116.80700 82.76100 1.000 121.35456 370 ARG A CA 1
ATOM 2254 C C . ARG A 1 370 ? 139.17800 117.30900 81.68800 1.000 121.86236 370 ARG A C 1
ATOM 2255 O O . ARG A 1 370 ? 139.41100 118.35600 81.07200 1.000 120.85514 370 ARG A O 1
ATOM 2263 N N . GLU A 1 371 ? 138.08300 116.58000 81.45900 1.000 122.84959 371 GLU A N 1
ATOM 2264 C CA . GLU A 1 371 ? 137.12300 116.98900 80.44000 1.000 122.52685 371 GLU A CA 1
ATOM 2265 C C . GLU A 1 371 ? 136.42000 118.28500 80.82700 1.000 121.51729 371 GLU A C 1
ATOM 2266 O O . GLU A 1 371 ? 136.20500 119.15600 79.97600 1.000 120.83561 371 GLU A O 1
ATOM 2272 N N . ALA A 1 372 ? 136.05600 118.43500 82.10500 1.000 119.99019 372 ALA A N 1
ATOM 2273 C CA . ALA A 1 372 ? 135.42000 119.67000 82.55000 1.000 119.92269 372 ALA A CA 1
ATOM 2274 C C . ALA A 1 372 ? 136.35700 120.86000 82.39700 1.000 120.26794 372 ALA A C 1
ATOM 2275 O O . ALA A 1 372 ? 135.94100 121.93300 81.94200 1.000 120.10885 372 ALA A O 1
ATOM 2277 N N . LEU A 1 373 ? 137.62900 120.69100 82.76700 1.000 121.78559 373 LEU A N 1
ATOM 2278 C CA . LEU A 1 373 ? 138.59200 121.77600 82.61700 1.000 121.88016 373 LEU A CA 1
ATOM 2279 C C . LEU A 1 373 ? 138.81700 122.11500 81.14900 1.000 123.34220 373 LEU A C 1
ATOM 2280 O O . LEU A 1 373 ? 138.93900 123.29100 80.79000 1.000 122.57167 373 LEU A O 1
ATOM 2285 N N . VAL A 1 374 ? 138.87600 121.09700 80.28500 1.000 126.80977 374 VAL A N 1
ATOM 2286 C CA . VAL A 1 374 ? 139.05200 121.34200 78.85600 1.000 126.96589 374 VAL A CA 1
ATOM 2287 C C . VAL A 1 374 ? 137.86200 122.10800 78.29500 1.000 126.69045 374 VAL A C 1
ATOM 2288 O O . VAL A 1 374 ? 138.02500 123.04000 77.49800 1.000 126.44329 374 VAL A O 1
ATOM 2290 N N . ALA A 1 375 ? 136.64700 121.72300 78.69300 1.000 126.51693 375 ALA A N 1
ATOM 2291 C CA . ALA A 1 375 ? 135.46100 122.44300 78.24200 1.000 126.81684 375 ALA A CA 1
ATOM 2292 C C . ALA A 1 375 ? 135.46900 123.88400 78.73600 1.000 126.53425 375 ALA A C 1
ATOM 2293 O O . ALA A 1 375 ? 135.13900 124.80800 77.98400 1.000 125.70072 375 ALA A O 1
ATOM 2295 N N . ALA A 1 376 ? 135.83900 124.09400 80.00100 1.000 124.94690 376 ALA A N 1
ATOM 2296 C CA . ALA A 1 376 ? 135.91300 125.45200 80.53200 1.000 124.20577 376 ALA A CA 1
ATOM 2297 C C . ALA A 1 376 ? 137.03300 126.24700 79.87200 1.000 124.04815 376 ALA A C 1
ATOM 2298 O O . ALA A 1 376 ? 136.85800 127.42800 79.55300 1.000 123.38197 376 ALA A O 1
ATOM 2300 N N . GLY A 1 377 ? 138.18500 125.62000 79.65900 1.000 128.44685 377 GLY A N 1
ATOM 2301 C CA . GLY A 1 377 ? 139.32400 126.30100 79.07200 1.000 129.17182 377 GLY A CA 1
ATOM 2302 C C . GLY A 1 377 ? 140.58800 125.46400 79.05500 1.000 130.03958 377 GLY A C 1
ATOM 2303 O O . GLY A 1 377 ? 140.56200 124.28400 78.70500 1.000 128.95126 377 GLY A O 1
#

Sequence (302 aa):
MIRNKAFVVRLYPNAAQTELINRTLGSARFVYNHFLARRIAAYLTYGQTSSELTLLKQAEETSWLSEVDKFALQNSLKNLETAYKNFFRFPRFRKKRTGESYRTQFTNNNIQIGEGRLKLPKLGWVKTKGQQDIQGKILNVTVRRIHEGHYEASVLCEVEIPYLPAAPKFAAGVDVGIKDFAIVTDGVRFKHEQNPKYYRSTLKRLRKAQQTLSRRKKGSARYGKAKTKLARIHKRIVNKRQDFLHKLTTSLVREYEIIGAGWGEFIRQLEYKAAWYGRLVSKDRDENAALNIRREALVAAG

Secondary structure (DSSP, 8-state):
-EEEEEEEEEEE--HHHHHHHHHHHHHHHHHHHHHHHHHHHH---HHHHHHHHHHHHHSSTTGGGGTS-HHHHHHHHHHHHHHHHHHT---------SSEEEEEE--TT-S-B-SSEEEETTTEEEEEES-----SEEEEEEEEEEETTEEEEEEEEEEEPPPP---SBS-----B-SSSSEEEESSS-EEEEPPPTTHHHHHHHHHHHHHHHHHSPTT-HHHHHHHHHHHHHHHHHHHHHHHHHHHHHHHHHHHBSB----HHHHHHHHHHHHHHHT-B----HHHHHHHHHHHHHHHHH-

Solvent-accessible surface area: 16423 Å² total; per-residue (Å²): 82,74,60,80,11,56,20,72,1,83,4,74,26,84,85,66,20,32,84,19,0,62,106,3,2,19,0,3,37,65,0,16,34,34,3,3,40,135,16,55,90,75,109,48,82,71,52,105,6,57,60,34,6,66,116,26,42,138,33,102,92,19,58,114,0,63,63,3,10,109,25,2,0,79,9,3,12,131,64,1,33,74,26,25,54,110,56,131,122,86,37,86,130,67,73,150,176,44,39,15,40,12,54,0,68,50,61,130,92,29,2,68,61,12,103,32,114,0,52,1,42,98,16,25,89,0,118,8,129,70,38,121,127,26,90,23,113,11,36,20,0,28,0,61,21,28,8,68,64,16,18,23,0,20,0,45,0,78,19,70,22,105,130,49,103,104,26,108,70,137,7,0,0,11,26,96,14,102,92,22,7,0,11,6,1,29,38,137,71,99,57,64,25,71,60,25,159,153,24,173,26,0,76,108,115,22,126,119,11,56,81,34,24,90,153,74,149,85,80,50,76,161,40,23,135,6,85,33,140,23,15,115,21,78,42,105,8,48,73,54,53,35,68,32,0,63,133,18,0,29,57,2,0,142,25,20,68,16,1,15,73,19,66,57,36,1,77,115,0,3,104,60,9,5,43,49,44,35,32,50,49,40,119,124,83,54,28,98,43,0,63,67,32,10,143,113,12,82,63,85,66,81

Foldseek 3Di:
DFDWFFQKWWWDADPVLVVLVVVLLVLLQVLLQVVLVVVVVVCDDLVVSVVVLVVLCVDPVNVCSVLHAPQQNSVSVVVSVVVVVVVVLSDDGDDDDFKTKTKHADDPCQWDDDDQWTHHNNRGTIGTPPRDDDDFAFGMWIWIGLHDRIIITRRTGRGQFEADDDAQAAEWQWDCDDQARIWTDSQPDIRGHRQFPCLVVLVVVLVVLVVVLVVDDPPDPVNSVSSRVNSVSVVVNVCRQLVSLLVVLVCCVRNYLEYLPCVVSNVVNNVVVCVRNVHDYQNVVRVVNSNVSGVVSVVVVD

Organism: Deinococcus radiodurans (strain ATCC 13939 / DSM 20539 / JCM 16871 / CCUG 27074 / LMG 4051 / NBRC 15346 / NCIMB 9279 / VKM B-1422 / R1) (NCBI:txid243230)

Nearest PDB structures (foldseek):
  8bf8-assembly1_A  TM=1.003E+00  e=1.593E-59  Deinococcus radiodurans R1 = ATCC 13939 = DSM 20539
  8h1j-assembly1_A  TM=9.021E-01  e=8.122E-47  Deinococcus radiodurans R1 = ATCC 13939 = DSM 20539
  8exa-assembly1_A  TM=9.678E-01  e=2.608E-44  Deinococcus radiodurans R1 = ATCC 13939 = DSM 20539
  8ex9-assembly1_A  TM=9.796E-01  e=1.947E-23  Deinococcus radiodurans R1 = ATCC 13939 = DSM 20539

Radius of gyration: 23.04 Å; Cα contacts (8 Å, |Δi|>4): 481; chains: 1; bounding box: 68×50×43 Å

B-factor: mean 67.97, std 33.34, range [2.68, 137.99]

InterPro domains:
  IPR001959 Probable transposase, IS891/IS1136/IS1341 [PF01385] (171-288)
  IPR010095 Cas12f1-like, TNB domain [PF07282] (300-368)
  IPR010095 Cas12f1-like, TNB domain [TIGR01766] (255-327)
  IPR021027 Transposase, putative, helix-turn-helix domain [PF12323] (1-48)
  IPR037278 ARFGAP/RecO-like zinc finger [SSF57863] (325-358)
  IPR053522 RNA-guided DNA endonuclease TnpB-like [NF038281] (4-373)